Protein AF-A0ABC9TZR7-F1 (afdb_monomer)

Sequence (200 aa):
MSWDSSNITNFGSYLFLKLFDKISGNLFGILLYVVMTYLLWFMGIHGTNTLEAVSRHLFEQNVEINQSLVLAGHIPTEIFSKTFLDTFVFIGGCGTALSFVLALYIASKQSHNRKMSFVALPSALFNISEIAVFGFPIIFNLTMLIPFILTPVILTLISASAIKTGLVPAVTQSVEWTIPVLLSGYQATGSVSGSLLRWK

Radius of gyration: 17.38 Å; Cα contacts (8 Å, |Δi|>4): 303; chains: 1; bounding box: 36×47×49 Å

Solvent-accessible surface area (backbone atoms only — not comparable to full-atom values): 10444 Å² total; per-residue (Å²): 133,89,80,79,85,87,52,75,77,48,51,58,41,50,55,51,36,67,70,41,72,87,36,60,90,45,74,66,32,57,48,50,52,51,48,53,29,42,51,31,38,35,73,68,38,65,20,67,73,68,41,39,70,43,44,47,74,62,12,44,63,34,28,56,54,15,35,54,28,47,76,71,74,42,78,62,80,47,69,72,23,41,43,41,41,44,50,54,26,25,40,11,22,86,36,35,36,35,58,52,32,48,48,37,45,74,69,45,88,47,68,67,57,28,52,52,22,61,67,25,45,66,43,11,43,36,30,41,26,62,58,44,49,71,70,40,83,42,50,78,27,71,86,42,46,56,62,58,44,47,50,37,51,50,35,44,53,52,50,52,48,35,34,75,71,62,71,19,65,50,44,45,36,89,51,68,58,62,45,39,63,70,54,35,18,26,62,19,33,77,30,69,51,33,29,54,58,70,78,111

Foldseek 3Di:
DDDDDDDPLVVLVVVVCVVLVVPAQDLVSVLVLLLQCLVCLLQVHNSCVSCVSVLCVRAACLLVQQQVQVVVVHARDRQGHSLNCLQFQLQLASGCLQVVLVCQLPPPPDPLSVVLSVVSNVSSQQSRNCSSSVVDVSHNDPVNSCVSSVRSSVRSVLSSVCCVVVVAGGFNDDDDSRPGNQVSLCRRGVDNSRSVSNVD

pLDDT: mean 81.97, std 10.72, range [35.06, 92.69]

Mean predicted aligned error: 7.36 Å

Nearest PDB structures (foldseek):
  3qnq-assembly2_C  TM=8.783E-01  e=2.325E-10  Bacillus cereus ATCC 10987
  4dji-assembly3_A  TM=1.732E-01  e=1.215E+00  Escherichia coli K-12

Secondary structure (DSSP, 8-state):
----S--HHHHHHHHHHHHHTTTTTSHHHHHHHHHHHHHHHHTTS-HHHHTHHHHHHHHTHHHHHHHHHHHTTPPP-----HHHIIIIISTTTTTSHHHHHHHHHHH---HHHHHHHHHHHHHHHTT--HHHHHHTTTTT-HHHHHHHHHHHHHHHHHHHHHHHTTSSPPP-S---TTS-HHHHHHHHHSSHHHHHHTT-

InterPro domains:
  IPR003352 Phosphotransferase system, EIIC [PF02378] (10-152)
  IPR004501 Phosphotransferase system, EIIC component, type 3 [PS51105] (1-200)
  IPR051088 Bacterial PTS System Sugar-Specific EIIC/EIIB [PTHR33989] (7-197)

Structure (mmCIF, N/CA/C/O backbone):
data_AF-A0ABC9TZR7-F1
#
_entry.id   AF-A0ABC9TZR7-F1
#
loop_
_atom_site.group_PDB
_atom_site.id
_atom_site.type_symbol
_atom_site.label_atom_id
_atom_site.label_alt_id
_atom_site.label_comp_id
_atom_site.label_asym_id
_atom_site.label_entity_id
_atom_site.label_seq_id
_atom_site.pdbx_PDB_ins_code
_atom_site.Cartn_x
_atom_site.Cartn_y
_atom_site.Cartn_z
_atom_site.occupancy
_atom_site.B_iso_or_equiv
_atom_site.auth_seq_id
_atom_site.auth_comp_id
_atom_site.auth_asym_id
_atom_site.auth_atom_id
_atom_site.pdbx_PDB_model_num
ATOM 1 N N . MET A 1 1 ? 4.763 24.983 -23.694 1.00 36.22 1 MET A N 1
ATOM 2 C CA . MET A 1 1 ? 3.385 25.159 -23.193 1.00 36.22 1 MET A CA 1
ATOM 3 C C . MET A 1 1 ? 3.504 25.888 -21.866 1.00 36.22 1 MET A C 1
ATOM 5 O O . MET A 1 1 ? 4.206 25.399 -20.992 1.00 36.22 1 MET A O 1
ATOM 9 N N . SER A 1 2 ? 3.022 27.125 -21.806 1.00 35.06 2 SER A N 1
ATOM 10 C CA . SER A 1 2 ? 3.200 28.067 -20.696 1.00 35.06 2 SER A CA 1
ATOM 11 C C . SER A 1 2 ? 2.418 27.616 -19.462 1.00 35.06 2 SER A C 1
ATOM 13 O O . SER A 1 2 ? 1.194 27.527 -19.517 1.00 35.06 2 SER A O 1
ATOM 15 N N . TRP A 1 3 ? 3.121 27.329 -18.368 1.00 44.59 3 TRP A N 1
ATOM 16 C CA . TRP A 1 3 ? 2.520 26.957 -17.089 1.00 44.59 3 TRP A CA 1
ATOM 17 C C . TRP A 1 3 ? 2.347 28.218 -16.254 1.00 44.59 3 TRP A C 1
ATOM 19 O O . TRP A 1 3 ? 3.319 28.766 -15.737 1.00 44.59 3 TRP A O 1
ATOM 29 N N . ASP A 1 4 ? 1.112 28.706 -16.208 1.00 44.25 4 ASP A N 1
ATOM 30 C CA . ASP A 1 4 ? 0.768 29.931 -15.509 1.00 44.25 4 ASP A CA 1
ATOM 31 C C . ASP A 1 4 ? 0.811 29.736 -13.985 1.00 44.25 4 ASP A C 1
ATOM 33 O O . ASP A 1 4 ? 0.457 28.692 -13.426 1.00 44.25 4 ASP A O 1
ATOM 37 N N . SER A 1 5 ? 1.323 30.769 -13.334 1.00 61.97 5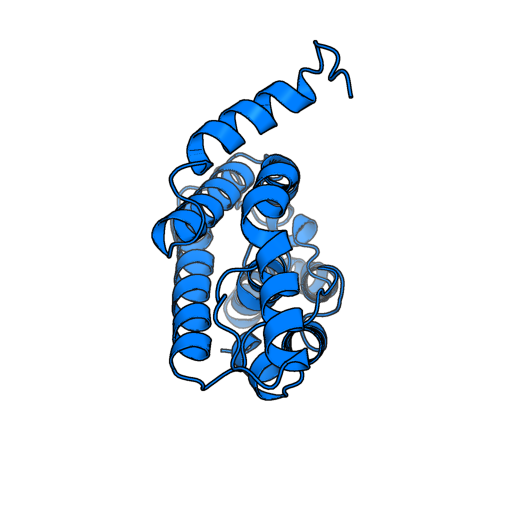 SER A N 1
ATOM 38 C CA . SER A 1 5 ? 1.571 30.884 -11.903 1.00 61.97 5 SER A CA 1
ATOM 39 C C . SER A 1 5 ? 0.279 30.965 -11.074 1.00 61.97 5 SER A C 1
ATOM 41 O O . SER A 1 5 ? -0.733 31.461 -11.550 1.00 61.97 5 SER A O 1
ATOM 43 N N . SER A 1 6 ? 0.358 30.563 -9.794 1.00 51.62 6 SER A N 1
ATOM 44 C CA . SER A 1 6 ? -0.612 30.829 -8.701 1.00 51.62 6 SER A CA 1
ATOM 45 C C . SER A 1 6 ? -1.799 29.871 -8.477 1.00 51.62 6 SER A C 1
ATOM 47 O O . SER A 1 6 ? -2.932 30.289 -8.276 1.00 51.62 6 SER A O 1
ATOM 49 N N . ASN A 1 7 ? -1.535 28.566 -8.349 1.00 52.78 7 ASN A N 1
ATOM 50 C CA . ASN A 1 7 ? -2.477 27.658 -7.679 1.00 52.78 7 ASN A CA 1
ATOM 51 C C . ASN A 1 7 ? -1.885 27.208 -6.338 1.00 52.78 7 ASN A C 1
ATOM 53 O O . ASN A 1 7 ? -0.894 26.479 -6.313 1.00 52.78 7 ASN A O 1
ATOM 57 N N . ILE A 1 8 ? -2.477 27.629 -5.217 1.00 56.56 8 ILE A N 1
ATOM 58 C CA . ILE A 1 8 ? -2.044 27.211 -3.868 1.00 56.56 8 ILE A CA 1
ATOM 59 C C . ILE A 1 8 ? -2.117 25.678 -3.718 1.00 56.56 8 ILE A C 1
ATOM 61 O O . ILE A 1 8 ? -1.310 25.066 -3.026 1.00 56.56 8 ILE A O 1
ATOM 65 N N . THR A 1 9 ? -3.018 25.050 -4.475 1.00 51.25 9 THR A N 1
ATOM 66 C CA . THR A 1 9 ? -3.174 23.600 -4.630 1.00 51.25 9 THR A CA 1
ATOM 67 C C . THR A 1 9 ? -1.942 22.940 -5.258 1.00 51.25 9 THR A C 1
ATOM 69 O O . THR A 1 9 ? -1.591 21.814 -4.914 1.00 51.25 9 THR A O 1
ATOM 72 N N . ASN A 1 10 ? -1.231 23.656 -6.135 1.00 58.38 10 ASN A N 1
ATOM 73 C CA . ASN A 1 10 ? 0.008 23.169 -6.731 1.00 58.38 10 ASN A CA 1
ATOM 74 C C . ASN A 1 10 ? 1.208 23.370 -5.799 1.00 58.38 10 ASN A C 1
ATOM 76 O O . ASN A 1 10 ? 2.158 22.607 -5.893 1.00 58.38 10 ASN A O 1
ATOM 80 N N . PHE A 1 11 ? 1.177 24.342 -4.878 1.00 62.31 11 PHE A N 1
ATOM 81 C CA . PHE A 1 11 ? 2.287 24.588 -3.946 1.00 62.31 11 PHE A CA 1
ATOM 82 C C . PHE A 1 11 ? 2.616 23.358 -3.088 1.00 62.31 11 PHE A C 1
ATOM 84 O O . PHE A 1 11 ? 3.782 22.979 -2.990 1.00 62.31 11 PHE A O 1
ATOM 91 N N . GLY A 1 12 ? 1.596 22.697 -2.525 1.00 65.06 12 GLY A N 1
ATOM 92 C CA . GLY A 1 12 ? 1.783 21.451 -1.774 1.00 65.06 12 GLY A CA 1
ATOM 93 C C . GLY A 1 12 ? 2.394 20.353 -2.645 1.00 65.06 12 GLY A C 1
ATOM 94 O O . GLY A 1 12 ? 3.412 19.768 -2.283 1.00 65.06 12 GLY A O 1
ATOM 95 N N . SER A 1 13 ? 1.839 20.150 -3.841 1.00 66.25 13 SER A N 1
ATOM 96 C CA . SER A 1 13 ? 2.354 19.184 -4.815 1.00 66.25 13 SER A CA 1
ATOM 97 C C . SER A 1 13 ? 3.804 19.478 -5.215 1.00 66.25 13 SER A C 1
ATOM 99 O O . SER A 1 13 ? 4.612 18.562 -5.232 1.00 66.25 13 SER A O 1
ATOM 101 N N . TYR A 1 14 ? 4.185 20.739 -5.448 1.00 71.38 14 TYR A N 1
ATOM 102 C CA . TYR A 1 14 ? 5.564 21.130 -5.768 1.00 71.38 14 TYR A CA 1
ATOM 103 C C . TYR A 1 14 ? 6.536 20.890 -4.611 1.00 71.38 14 TYR A C 1
ATOM 105 O O . TYR A 1 14 ? 7.662 20.447 -4.843 1.00 71.38 14 TYR A O 1
ATOM 113 N N . LEU A 1 15 ? 6.116 21.167 -3.371 1.00 75.06 15 LEU A N 1
ATOM 114 C CA . LEU A 1 15 ? 6.924 20.891 -2.185 1.00 75.06 15 LEU A CA 1
ATOM 115 C C . LEU A 1 15 ? 7.213 19.393 -2.066 1.00 75.06 15 LEU A C 1
ATOM 117 O O . LEU A 1 15 ? 8.370 19.005 -1.899 1.00 75.06 15 LEU A O 1
ATOM 121 N N . PHE A 1 16 ? 6.177 18.559 -2.187 1.00 76.50 16 PHE A N 1
ATOM 122 C CA . PHE A 1 16 ? 6.347 17.115 -2.114 1.00 76.50 16 PHE A CA 1
ATOM 123 C C . PHE A 1 16 ? 7.132 16.582 -3.313 1.00 76.50 16 PHE A C 1
ATOM 125 O O . PHE A 1 16 ? 8.090 15.848 -3.114 1.00 76.50 16 PHE A O 1
ATOM 132 N N . LEU A 1 17 ? 6.828 17.004 -4.542 1.00 75.44 17 LEU A N 1
ATOM 133 C CA . LEU A 1 17 ? 7.580 16.593 -5.731 1.00 75.44 17 LEU A CA 1
ATOM 134 C C . LEU A 1 17 ? 9.074 16.871 -5.562 1.00 75.44 17 LEU A C 1
ATOM 136 O O . LEU A 1 17 ? 9.876 15.964 -5.737 1.00 75.44 17 LEU A O 1
ATOM 140 N N . LYS A 1 18 ? 9.453 18.065 -5.093 1.00 76.94 18 LYS A N 1
ATOM 141 C CA . LYS A 1 18 ? 10.858 18.412 -4.833 1.00 76.94 18 LYS A CA 1
ATOM 142 C C . LYS A 1 18 ? 11.510 17.544 -3.747 1.00 76.94 18 LYS A C 1
ATOM 144 O O . LYS A 1 18 ? 12.712 17.295 -3.815 1.00 76.94 18 LYS A O 1
ATOM 149 N N . LEU A 1 19 ? 10.742 17.094 -2.752 1.00 78.00 19 LEU A N 1
ATOM 150 C CA . LEU A 1 19 ? 11.219 16.170 -1.719 1.00 78.00 19 LEU A CA 1
ATOM 151 C C . LEU A 1 19 ? 11.525 14.780 -2.302 1.00 78.00 19 LEU A C 1
ATOM 153 O O . LEU A 1 19 ? 12.479 14.134 -1.869 1.00 78.00 19 LEU A O 1
ATOM 157 N N . PHE A 1 20 ? 10.740 14.335 -3.285 1.00 77.00 20 PHE A N 1
ATOM 158 C CA . PHE A 1 20 ? 10.838 12.995 -3.863 1.00 77.00 20 PHE A CA 1
ATOM 159 C C . PHE A 1 20 ? 11.644 12.903 -5.170 1.00 77.00 20 PHE A C 1
ATOM 161 O O . PHE A 1 20 ? 12.067 11.806 -5.528 1.00 77.00 20 PHE A O 1
ATOM 168 N N . ASP A 1 21 ? 11.915 14.025 -5.840 1.00 69.88 21 ASP A N 1
ATOM 169 C CA . ASP A 1 21 ? 12.555 14.120 -7.167 1.00 69.88 21 ASP A CA 1
ATOM 170 C C . ASP A 1 21 ? 13.911 13.389 -7.260 1.00 69.88 21 ASP A C 1
ATOM 172 O O . ASP A 1 21 ? 14.288 12.864 -8.301 1.00 69.88 21 ASP A O 1
ATOM 176 N N . LYS A 1 22 ? 14.648 13.297 -6.142 1.00 65.12 22 LYS A N 1
ATOM 177 C CA . LYS A 1 22 ? 15.958 12.615 -6.073 1.00 65.12 22 LYS A CA 1
ATOM 178 C C . LYS A 1 22 ? 15.920 11.206 -5.481 1.00 65.12 22 LYS A C 1
ATOM 180 O O . LYS A 1 22 ? 16.972 10.595 -5.296 1.00 65.12 22 LYS A O 1
ATOM 185 N N . ILE A 1 23 ? 14.741 10.719 -5.109 1.00 65.12 23 ILE A N 1
ATOM 186 C CA . ILE A 1 23 ? 14.566 9.490 -4.319 1.00 65.12 23 ILE A CA 1
ATOM 187 C C . ILE A 1 23 ? 13.681 8.472 -5.068 1.00 65.12 23 ILE A C 1
ATOM 189 O O . ILE A 1 23 ? 13.480 7.345 -4.619 1.00 65.12 23 ILE A O 1
ATOM 193 N N . SER A 1 24 ? 13.171 8.840 -6.239 1.00 60.03 24 SER A N 1
ATOM 194 C CA . SER A 1 24 ? 12.286 8.021 -7.055 1.00 60.03 24 SER A CA 1
ATOM 195 C C . SER A 1 24 ? 13.019 6.850 -7.716 1.00 60.03 24 SER A C 1
ATOM 197 O O . SER A 1 24 ? 14.124 6.983 -8.231 1.00 60.03 24 SER A O 1
ATOM 199 N N . GLY A 1 25 ? 12.415 5.661 -7.649 1.00 64.94 25 GLY A N 1
ATOM 200 C CA . GLY A 1 25 ? 12.930 4.438 -8.283 1.00 64.94 25 GLY A CA 1
ATOM 201 C C . GLY A 1 25 ? 13.655 3.452 -7.361 1.00 64.94 25 GLY A C 1
ATOM 202 O O . GLY A 1 25 ? 14.055 2.383 -7.812 1.00 64.94 25 GLY A O 1
ATOM 203 N N . ASN A 1 26 ? 13.809 3.741 -6.064 1.00 76.50 26 ASN A N 1
ATOM 204 C CA . ASN A 1 26 ? 14.400 2.793 -5.114 1.00 76.50 26 ASN A CA 1
ATOM 205 C C . ASN A 1 26 ? 13.462 2.469 -3.940 1.00 76.50 26 ASN A C 1
ATOM 207 O O . ASN A 1 26 ? 12.459 3.142 -3.698 1.00 76.50 26 ASN A O 1
ATOM 211 N N . LEU A 1 27 ? 13.806 1.415 -3.191 1.00 84.94 27 LEU A N 1
ATOM 212 C CA . LEU A 1 27 ? 13.017 0.956 -2.045 1.00 84.94 27 LEU A CA 1
ATOM 213 C C . LEU A 1 27 ? 12.821 2.062 -0.994 1.00 84.94 27 LEU A C 1
ATOM 215 O O . LEU A 1 27 ? 11.773 2.140 -0.361 1.00 84.94 27 LEU A O 1
ATOM 219 N N . PHE A 1 28 ? 13.809 2.935 -0.809 1.00 86.50 28 PHE A N 1
ATOM 220 C CA . PHE A 1 28 ? 13.709 4.020 0.159 1.00 86.50 28 PHE A CA 1
ATOM 221 C C . PHE A 1 28 ? 12.673 5.073 -0.266 1.00 86.50 28 PHE A C 1
ATOM 223 O O . PHE A 1 28 ? 11.884 5.511 0.568 1.00 86.50 28 PHE A O 1
ATOM 230 N N . GLY A 1 29 ? 12.602 5.419 -1.554 1.00 87.44 29 GLY A N 1
ATOM 231 C CA . GLY A 1 29 ? 11.623 6.371 -2.084 1.00 87.44 29 GLY A CA 1
ATOM 232 C C . GLY A 1 29 ? 10.182 5.913 -1.909 1.00 87.44 29 GLY A C 1
ATOM 233 O O . GLY A 1 29 ? 9.351 6.677 -1.417 1.00 87.44 29 GLY A O 1
ATOM 234 N N . ILE A 1 30 ? 9.888 4.651 -2.240 1.00 89.31 30 ILE A N 1
ATOM 235 C CA . ILE A 1 30 ? 8.536 4.107 -2.056 1.00 89.31 30 ILE A CA 1
ATOM 236 C C . ILE A 1 30 ? 8.168 3.991 -0.571 1.00 89.31 30 ILE A C 1
ATOM 238 O O . ILE A 1 30 ? 7.049 4.327 -0.194 1.00 89.31 30 ILE A O 1
ATOM 242 N N . LEU A 1 31 ? 9.107 3.596 0.295 1.00 91.56 31 LEU A N 1
ATOM 243 C CA . LEU A 1 31 ? 8.869 3.535 1.739 1.00 91.56 31 LEU A CA 1
ATOM 244 C C . LEU A 1 31 ? 8.623 4.921 2.340 1.00 91.56 31 LEU A C 1
ATOM 246 O O . LEU A 1 31 ? 7.717 5.076 3.157 1.00 91.56 31 LEU A O 1
ATOM 250 N N . LEU A 1 32 ? 9.385 5.932 1.918 1.00 90.56 32 LEU A N 1
ATOM 251 C CA . LEU A 1 32 ? 9.174 7.312 2.343 1.00 90.56 32 LEU A CA 1
ATOM 252 C C . LEU A 1 32 ? 7.800 7.823 1.891 1.00 90.56 32 LEU A C 1
ATOM 254 O O . LEU A 1 32 ? 7.088 8.432 2.689 1.00 90.56 32 LEU A O 1
ATOM 258 N N . TYR A 1 33 ? 7.409 7.538 0.644 1.00 91.25 33 TYR A N 1
ATOM 259 C CA . TYR A 1 33 ? 6.092 7.893 0.113 1.00 91.25 33 TYR A CA 1
ATOM 260 C C . TYR A 1 33 ? 4.969 7.250 0.934 1.00 91.25 33 TYR A C 1
ATOM 262 O O . TYR A 1 33 ? 4.027 7.935 1.343 1.00 91.25 33 TYR A O 1
ATOM 270 N N . VAL A 1 34 ? 5.101 5.951 1.228 1.00 91.81 34 VAL A N 1
ATOM 271 C CA . VAL A 1 34 ? 4.178 5.216 2.095 1.00 91.81 34 VAL A CA 1
ATOM 272 C C . VAL A 1 34 ? 4.116 5.913 3.451 1.00 91.81 34 VAL A C 1
ATOM 274 O O . VAL A 1 34 ? 3.071 6.454 3.782 1.00 91.81 34 VAL A O 1
ATOM 277 N N . VAL A 1 35 ? 5.215 6.033 4.198 1.00 91.94 35 VAL A N 1
ATOM 278 C CA . VAL A 1 35 ? 5.213 6.640 5.544 1.00 91.94 35 VAL A CA 1
ATOM 279 C C . VAL A 1 35 ? 4.5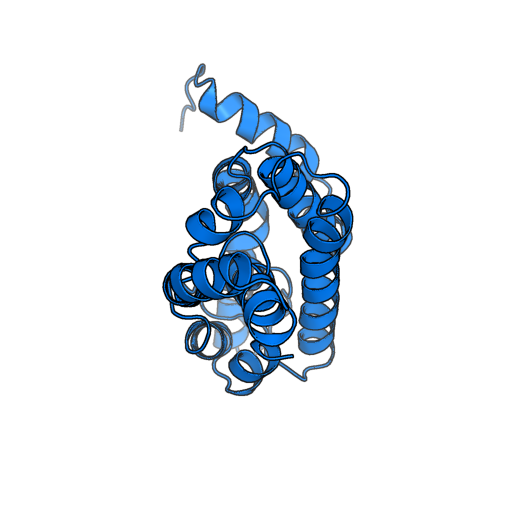86 8.040 5.565 1.00 91.94 35 VAL A C 1
ATOM 281 O O . VAL A 1 35 ? 3.757 8.316 6.432 1.00 91.94 35 VAL A O 1
ATOM 284 N N . MET A 1 36 ? 4.909 8.90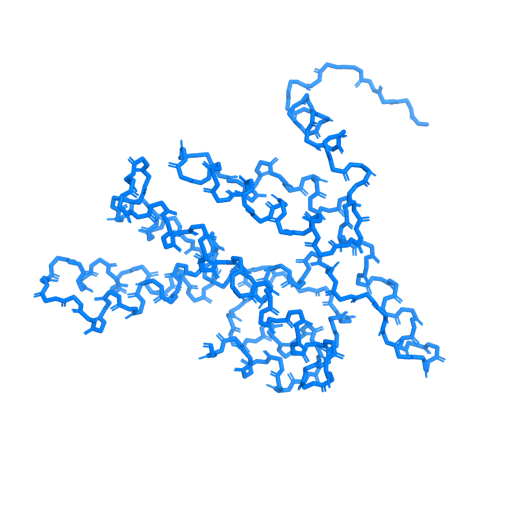3 4.597 1.00 91.25 36 MET A N 1
ATOM 285 C CA . MET A 1 36 ? 4.307 10.240 4.491 1.00 91.25 36 MET A CA 1
ATOM 286 C C . MET A 1 36 ? 2.792 10.181 4.268 1.00 91.25 36 MET A C 1
ATOM 288 O O . MET A 1 36 ? 2.049 10.918 4.915 1.00 91.25 36 MET A O 1
ATOM 292 N N . THR A 1 37 ? 2.321 9.267 3.417 1.00 91.00 37 THR A N 1
ATOM 293 C CA . THR A 1 37 ? 0.887 9.041 3.180 1.00 91.00 37 THR A CA 1
ATOM 294 C C . THR A 1 37 ? 0.151 8.714 4.483 1.00 91.00 37 THR A C 1
ATOM 296 O O . THR A 1 37 ? -0.901 9.294 4.755 1.00 91.00 37 THR A O 1
ATOM 299 N N . TYR A 1 38 ? 0.704 7.831 5.323 1.00 89.31 38 TYR A N 1
ATOM 300 C CA . TYR A 1 38 ? 0.064 7.431 6.587 1.00 89.31 38 TYR A CA 1
ATOM 301 C C . TYR A 1 38 ? 0.191 8.476 7.683 1.00 89.31 38 TYR A C 1
ATOM 303 O O . TYR A 1 38 ? -0.716 8.596 8.500 1.00 89.31 38 TYR A O 1
ATOM 311 N N . LEU A 1 39 ? 1.271 9.257 7.702 1.00 91.19 39 LEU A N 1
ATOM 312 C CA . LEU A 1 39 ? 1.381 10.390 8.618 1.00 91.19 39 LEU A CA 1
ATOM 313 C C . LEU A 1 39 ? 0.310 11.444 8.324 1.00 91.19 39 LEU A C 1
ATOM 315 O O . LEU A 1 39 ? -0.323 11.937 9.254 1.00 91.19 39 LEU A O 1
ATOM 319 N N . LEU A 1 40 ? 0.047 11.735 7.046 1.00 90.88 40 LEU A N 1
ATOM 320 C CA . LEU A 1 40 ? -1.044 12.630 6.657 1.00 90.88 40 LEU A CA 1
ATOM 321 C C . LEU A 1 40 ? -2.399 12.078 7.114 1.00 90.88 40 LEU A C 1
ATOM 323 O O . LEU A 1 40 ? -3.144 12.792 7.785 1.00 90.88 40 LEU A O 1
ATOM 327 N N . TRP A 1 41 ? -2.677 10.796 6.851 1.00 89.06 41 TRP A N 1
ATOM 328 C CA . TRP A 1 41 ? -3.907 10.140 7.312 1.00 89.06 41 TRP A CA 1
ATOM 329 C C . TRP A 1 41 ? -4.051 10.140 8.836 1.00 89.06 41 TRP A C 1
ATOM 331 O O . TRP A 1 41 ? -5.137 10.401 9.352 1.00 89.06 41 TRP A O 1
ATOM 341 N N . PHE A 1 42 ? -2.958 9.919 9.565 1.00 88.50 42 PHE A N 1
ATOM 342 C CA . PHE A 1 42 ? -2.930 9.998 11.023 1.00 88.50 42 PHE A CA 1
ATOM 343 C C . PHE A 1 42 ? -3.274 11.401 11.543 1.00 88.50 42 PHE A C 1
ATOM 345 O O . PHE A 1 42 ? -3.919 11.528 12.584 1.00 88.50 42 PHE A O 1
ATOM 352 N N . MET A 1 43 ? -2.884 12.445 10.805 1.00 89.81 43 MET A N 1
ATOM 353 C CA . MET A 1 43 ? -3.247 13.841 11.073 1.00 89.81 43 MET A CA 1
ATOM 354 C C . MET A 1 43 ? -4.648 14.220 10.557 1.00 89.81 43 MET A C 1
ATOM 356 O O . MET A 1 43 ? -5.036 15.384 10.643 1.00 89.81 43 MET A O 1
ATOM 360 N N . GLY A 1 44 ? -5.409 13.268 10.008 1.00 85.94 44 GLY A N 1
ATOM 361 C CA . GLY A 1 44 ? -6.749 13.491 9.460 1.00 85.94 44 GLY A CA 1
ATOM 362 C C . GLY A 1 44 ? -6.766 14.118 8.063 1.00 85.94 44 GLY A C 1
ATOM 363 O O . GLY A 1 44 ? -7.827 14.507 7.580 1.00 85.94 44 GLY A O 1
ATOM 364 N N . ILE A 1 45 ? -5.610 14.211 7.403 1.00 89.06 45 ILE A N 1
ATOM 365 C CA . ILE A 1 45 ? -5.472 14.673 6.021 1.00 89.06 45 ILE A CA 1
ATOM 366 C C . ILE A 1 45 ? -5.497 13.451 5.104 1.00 89.06 45 ILE A C 1
ATOM 368 O O . ILE A 1 45 ? -4.810 12.465 5.347 1.00 89.06 45 ILE A O 1
ATOM 372 N N . HIS A 1 46 ? -6.259 13.507 4.015 1.00 86.75 46 HIS A N 1
ATOM 373 C CA . HIS A 1 46 ? -6.394 12.380 3.094 1.00 86.75 46 HIS A CA 1
ATOM 374 C C . HIS A 1 46 ? -5.110 12.154 2.267 1.00 86.75 46 HIS A C 1
ATOM 376 O O . HIS A 1 46 ? -5.010 12.577 1.114 1.00 86.75 46 HIS A O 1
ATOM 382 N N . GLY A 1 47 ? -4.123 11.467 2.847 1.00 87.94 47 GLY A N 1
ATOM 383 C CA . GLY A 1 47 ? -2.747 11.410 2.346 1.00 87.94 47 GLY A CA 1
ATOM 384 C C . GLY A 1 47 ? -2.597 10.920 0.907 1.00 87.94 47 GLY A C 1
ATOM 385 O O . GLY A 1 47 ? -1.806 11.485 0.160 1.00 87.94 47 GLY A O 1
ATOM 386 N N . THR A 1 48 ? -3.391 9.931 0.490 1.00 86.12 48 THR A N 1
ATOM 387 C CA . THR A 1 48 ? -3.367 9.406 -0.889 1.00 86.12 48 THR A CA 1
ATOM 388 C C . THR A 1 48 ? -3.825 10.446 -1.909 1.00 86.12 48 THR A C 1
ATOM 390 O O . THR A 1 48 ? -3.218 10.564 -2.963 1.00 86.12 48 THR A O 1
ATOM 393 N N . ASN A 1 49 ? -4.822 11.268 -1.568 1.00 87.69 49 ASN A N 1
ATOM 394 C CA . ASN A 1 49 ? -5.295 12.352 -2.431 1.00 87.69 49 ASN A CA 1
ATOM 395 C C . ASN A 1 49 ? -4.303 13.519 -2.416 1.00 87.69 49 ASN A C 1
ATOM 397 O O . ASN A 1 49 ? -4.026 14.114 -3.453 1.00 87.69 49 ASN A O 1
ATOM 401 N N . THR A 1 50 ? -3.737 13.837 -1.248 1.00 88.88 50 THR A N 1
ATOM 402 C CA . THR A 1 50 ? -2.734 14.900 -1.102 1.00 88.88 50 THR A CA 1
ATOM 403 C C . THR A 1 50 ? -1.447 14.596 -1.870 1.00 88.88 50 THR A C 1
ATOM 405 O O . THR A 1 50 ? -0.846 15.510 -2.429 1.00 88.88 50 THR A O 1
ATOM 408 N N . LEU A 1 51 ? -1.025 13.330 -1.911 1.00 88.50 51 LEU A N 1
ATOM 409 C CA . LEU A 1 51 ? 0.201 12.893 -2.580 1.00 88.50 51 LEU A CA 1
ATOM 410 C C . LEU A 1 51 ? -0.048 12.262 -3.960 1.00 88.50 51 LEU A C 1
ATOM 412 O O . LEU A 1 51 ? 0.878 11.709 -4.546 1.00 88.50 51 LEU A O 1
ATOM 416 N N . GLU A 1 52 ? -1.251 12.384 -4.524 1.00 87.00 52 GLU A N 1
ATOM 417 C CA . GLU A 1 52 ? -1.595 11.761 -5.811 1.00 87.00 52 GLU A CA 1
ATOM 418 C C . GLU A 1 52 ? -0.715 12.273 -6.962 1.00 87.00 52 GLU A C 1
ATOM 420 O O . GLU A 1 52 ? -0.217 11.491 -7.766 1.00 87.00 52 GLU A O 1
ATOM 425 N N . ALA A 1 53 ? -0.448 13.582 -7.022 1.00 85.19 53 ALA A N 1
ATOM 426 C CA . ALA A 1 53 ? 0.435 14.148 -8.047 1.00 85.19 53 ALA A CA 1
ATOM 427 C C . ALA A 1 53 ? 1.863 13.577 -7.965 1.00 85.19 53 ALA A C 1
ATOM 429 O O . ALA A 1 53 ? 2.518 13.372 -8.985 1.00 85.19 53 ALA A O 1
ATOM 430 N N . VAL A 1 54 ? 2.328 13.287 -6.747 1.00 85.88 54 VAL A N 1
ATOM 431 C CA . VAL A 1 54 ? 3.626 12.655 -6.498 1.00 85.88 54 VAL A CA 1
ATOM 432 C C . VAL A 1 54 ? 3.585 11.195 -6.938 1.00 85.88 54 VAL A C 1
ATOM 434 O O . VAL A 1 54 ? 4.469 10.756 -7.664 1.00 85.88 54 VAL A O 1
ATOM 437 N N . SER A 1 55 ? 2.549 10.450 -6.548 1.00 88.00 55 SER A N 1
ATOM 438 C CA . SER A 1 55 ? 2.403 9.030 -6.883 1.00 88.00 55 SER A CA 1
ATOM 439 C C . SER A 1 55 ? 2.433 8.800 -8.398 1.00 88.00 55 SER A C 1
ATOM 441 O O . SER A 1 55 ? 3.157 7.930 -8.885 1.00 88.00 55 SER A O 1
ATOM 443 N N . ARG A 1 56 ? 1.716 9.650 -9.142 1.00 87.12 56 ARG A N 1
ATOM 444 C CA . ARG A 1 56 ? 1.662 9.627 -10.603 1.00 87.12 56 ARG A CA 1
ATOM 445 C C . ARG A 1 56 ? 3.014 9.922 -11.223 1.00 87.12 56 ARG A C 1
ATOM 447 O O . ARG A 1 56 ? 3.525 9.127 -12.003 1.00 87.12 56 ARG A O 1
ATOM 454 N N . HIS A 1 57 ? 3.624 11.029 -10.808 1.00 84.75 57 HIS A N 1
ATOM 455 C CA . HIS A 1 57 ? 4.907 11.454 -11.351 1.00 84.75 57 HIS A CA 1
ATOM 456 C C . HIS A 1 57 ? 6.017 10.418 -11.130 1.00 84.75 57 HIS A C 1
ATOM 458 O O . HIS A 1 57 ? 6.838 10.209 -12.016 1.00 84.75 57 HIS A O 1
ATOM 464 N N . LEU A 1 58 ? 6.041 9.764 -9.965 1.00 84.25 58 LEU A N 1
ATOM 465 C CA . LEU A 1 58 ? 7.121 8.845 -9.612 1.00 84.25 58 LEU A CA 1
ATOM 466 C C . LEU A 1 58 ? 6.910 7.408 -10.091 1.00 84.25 58 LEU A C 1
ATOM 468 O O . LEU A 1 58 ? 7.897 6.708 -10.310 1.00 84.25 58 LEU A O 1
ATOM 472 N N . PHE A 1 59 ? 5.662 6.935 -10.158 1.00 87.31 59 PHE A N 1
ATOM 473 C CA . PHE A 1 59 ? 5.386 5.497 -10.240 1.00 87.31 59 PHE A CA 1
ATOM 474 C C . PHE A 1 59 ? 4.425 5.086 -11.365 1.00 87.31 59 PHE A C 1
ATOM 476 O O . PHE A 1 59 ? 4.260 3.885 -11.589 1.00 87.31 59 PHE A O 1
ATOM 483 N N . GLU A 1 60 ? 3.759 6.013 -12.058 1.00 88.25 60 GLU A N 1
ATOM 484 C CA . GLU A 1 60 ? 2.783 5.662 -13.108 1.00 88.25 60 GLU A CA 1
ATOM 485 C C . GLU A 1 60 ? 3.482 5.125 -14.366 1.00 88.25 60 GLU A C 1
ATOM 487 O O . GLU A 1 60 ? 3.126 4.053 -14.856 1.00 88.25 60 GLU A O 1
ATOM 492 N N . GLN A 1 61 ? 4.571 5.775 -14.794 1.00 88.56 61 GLN A N 1
ATOM 493 C CA . GLN A 1 61 ? 5.357 5.376 -15.971 1.00 88.56 61 GLN A CA 1
ATOM 494 C C . GLN A 1 61 ? 5.942 3.953 -15.862 1.00 88.56 61 GLN A C 1
ATOM 496 O O . GLN A 1 61 ? 6.163 3.279 -16.867 1.00 88.56 61 GLN A O 1
ATOM 501 N N . ASN A 1 62 ? 6.155 3.452 -14.644 1.00 90.31 62 ASN A N 1
ATOM 502 C CA . ASN A 1 62 ? 6.760 2.140 -14.412 1.00 90.31 62 ASN A CA 1
ATOM 503 C C . ASN A 1 62 ? 5.895 0.979 -14.928 1.00 90.31 62 ASN A C 1
ATOM 505 O O . ASN A 1 62 ? 6.432 -0.057 -15.325 1.00 90.31 62 ASN A O 1
ATOM 509 N N . VAL A 1 63 ? 4.566 1.145 -14.977 1.00 90.81 63 VAL A N 1
ATOM 510 C CA . VAL A 1 63 ? 3.686 0.143 -15.602 1.00 90.81 63 VAL A CA 1
ATOM 511 C C . VAL A 1 63 ? 3.897 0.113 -17.115 1.00 90.81 63 VAL A C 1
ATOM 513 O O . VAL A 1 63 ? 4.023 -0.968 -17.685 1.00 90.81 63 VAL A O 1
ATOM 516 N N . GLU A 1 64 ? 3.996 1.277 -17.759 1.00 90.62 64 GLU A N 1
ATOM 517 C CA . GLU A 1 64 ? 4.202 1.387 -19.210 1.00 90.62 64 GLU A CA 1
ATOM 518 C C . GLU A 1 64 ? 5.551 0.789 -19.638 1.00 90.62 64 GLU A C 1
ATOM 520 O O . GLU A 1 64 ? 5.631 0.071 -20.638 1.00 90.62 64 GLU A O 1
ATOM 525 N N . ILE A 1 65 ? 6.606 1.004 -18.841 1.00 91.19 65 ILE A N 1
ATOM 526 C CA . ILE A 1 65 ? 7.918 0.376 -19.055 1.00 91.19 65 ILE A CA 1
ATOM 527 C C . ILE A 1 65 ? 7.776 -1.150 -19.041 1.00 91.19 65 ILE A C 1
ATOM 529 O O . ILE A 1 65 ? 8.176 -1.817 -19.997 1.00 91.19 65 ILE A O 1
ATOM 533 N N . ASN A 1 66 ? 7.136 -1.713 -18.014 1.00 92.62 66 ASN A N 1
ATOM 534 C CA . ASN A 1 66 ? 6.912 -3.156 -17.930 1.00 92.62 66 ASN A CA 1
ATOM 535 C C . ASN A 1 66 ? 6.052 -3.698 -19.078 1.00 92.62 66 ASN A C 1
ATOM 537 O O . ASN A 1 66 ? 6.349 -4.772 -19.598 1.00 92.62 66 ASN A O 1
ATOM 541 N N . GLN A 1 67 ? 5.017 -2.969 -19.500 1.00 91.12 67 GLN A N 1
ATOM 542 C CA . GLN A 1 67 ? 4.198 -3.338 -20.658 1.00 91.12 67 GLN A CA 1
ATOM 543 C C . GLN A 1 67 ? 5.038 -3.442 -21.925 1.00 91.12 67 GLN A C 1
ATOM 545 O O . GLN A 1 67 ? 4.956 -4.442 -22.639 1.00 91.12 67 GLN A O 1
ATOM 550 N N . SER A 1 68 ? 5.877 -2.438 -22.181 1.00 92.44 68 SER A N 1
ATOM 551 C CA . SER A 1 68 ? 6.749 -2.416 -23.356 1.00 92.44 68 SER A CA 1
ATOM 552 C C . SER A 1 68 ? 7.746 -3.581 -23.358 1.00 92.44 68 SER A C 1
ATOM 554 O O . SER A 1 68 ? 7.935 -4.222 -24.392 1.00 92.44 68 SER A O 1
ATOM 556 N N . LEU A 1 69 ? 8.309 -3.922 -22.192 1.00 92.19 69 LEU A N 1
ATOM 557 C CA . LEU A 1 69 ? 9.213 -5.060 -22.030 1.00 92.19 69 LEU A CA 1
ATOM 558 C C . LEU A 1 69 ? 8.505 -6.381 -22.334 1.00 92.19 69 LEU A C 1
ATOM 560 O O . LEU A 1 69 ? 9.023 -7.176 -23.114 1.00 92.19 69 LEU A O 1
ATOM 564 N N . VAL A 1 70 ? 7.304 -6.591 -21.791 1.00 90.88 70 VAL A N 1
ATOM 565 C CA . VAL A 1 70 ? 6.524 -7.815 -22.035 1.00 90.88 70 VAL A CA 1
ATOM 566 C C . VAL A 1 70 ? 6.142 -7.951 -23.506 1.00 90.88 70 VAL A C 1
ATOM 568 O O . VAL A 1 70 ? 6.277 -9.038 -24.067 1.00 90.88 70 VAL A O 1
ATOM 571 N N . LEU A 1 71 ? 5.717 -6.862 -24.156 1.00 91.00 71 LEU A N 1
ATOM 572 C CA . LEU A 1 71 ? 5.397 -6.854 -25.589 1.00 91.00 71 LEU A CA 1
ATOM 573 C C . LEU A 1 71 ? 6.617 -7.182 -26.462 1.00 91.00 71 LEU A C 1
ATOM 575 O O . LEU A 1 71 ? 6.470 -7.813 -27.507 1.00 91.00 71 LEU A O 1
ATOM 579 N N . ALA A 1 72 ? 7.816 -6.801 -26.020 1.00 91.75 72 ALA A N 1
ATOM 580 C CA . ALA A 1 72 ? 9.082 -7.147 -26.660 1.00 91.75 72 ALA A CA 1
ATOM 581 C C . ALA A 1 72 ? 9.611 -8.551 -26.285 1.00 91.75 72 ALA A C 1
ATOM 583 O O . ALA A 1 72 ? 10.675 -8.950 -26.756 1.00 91.75 72 ALA A O 1
ATOM 584 N N . GLY A 1 73 ? 8.897 -9.315 -25.448 1.00 90.06 73 GLY A N 1
ATOM 585 C CA . GLY A 1 73 ? 9.319 -10.641 -24.981 1.00 90.06 73 GLY A CA 1
ATOM 586 C C . GLY A 1 73 ? 10.392 -10.619 -23.884 1.00 90.06 73 GLY A C 1
ATOM 587 O O . GLY A 1 73 ? 11.016 -11.646 -23.613 1.00 90.06 73 GLY A O 1
ATOM 588 N N . HIS A 1 74 ? 10.619 -9.467 -23.251 1.00 91.31 74 HIS A N 1
ATOM 589 C CA . HIS A 1 74 ? 11.541 -9.286 -22.133 1.00 91.31 74 HIS A CA 1
ATOM 590 C C . HIS A 1 74 ? 10.836 -9.394 -20.773 1.00 91.31 74 HIS A C 1
ATOM 592 O O . HIS A 1 74 ? 9.617 -9.282 -20.650 1.00 91.31 74 HIS A O 1
ATOM 598 N N . ILE A 1 75 ? 11.633 -9.615 -19.725 1.00 88.12 75 ILE A N 1
ATOM 599 C CA . ILE A 1 75 ? 11.147 -9.720 -18.346 1.00 88.12 75 ILE A CA 1
ATOM 600 C C . ILE A 1 75 ? 10.939 -8.301 -17.785 1.00 88.12 75 ILE A C 1
ATOM 602 O O . ILE A 1 75 ? 11.847 -7.478 -17.922 1.00 88.12 75 ILE A O 1
ATOM 606 N N . PRO A 1 76 ? 9.795 -8.009 -17.135 1.00 89.06 76 PRO A N 1
ATOM 607 C CA . PRO A 1 76 ? 9.572 -6.749 -16.426 1.00 89.06 76 PRO A CA 1
ATOM 608 C C . PRO A 1 76 ? 10.679 -6.432 -15.412 1.00 89.06 76 PRO A C 1
ATOM 610 O O . PRO A 1 76 ? 11.081 -7.308 -14.642 1.00 89.06 76 PRO A O 1
ATOM 613 N N . THR A 1 77 ? 11.130 -5.179 -15.366 1.00 89.06 77 THR A N 1
ATOM 614 C CA . THR A 1 77 ? 12.187 -4.728 -14.441 1.00 89.06 77 THR A CA 1
ATOM 615 C C . THR A 1 77 ? 11.656 -3.865 -13.306 1.00 89.06 77 THR A C 1
ATOM 617 O O . THR A 1 77 ? 12.221 -3.878 -12.210 1.00 89.06 77 THR A O 1
ATOM 620 N N . GLU A 1 78 ? 10.555 -3.148 -13.531 1.00 90.69 78 GLU A N 1
ATOM 621 C CA . GLU A 1 78 ? 10.044 -2.178 -12.573 1.00 90.69 78 GLU A CA 1
ATOM 622 C C . GLU A 1 78 ? 9.120 -2.844 -11.553 1.00 90.69 78 GLU A C 1
ATOM 624 O O . GLU A 1 78 ? 8.023 -3.304 -11.863 1.00 90.69 78 GLU A O 1
ATOM 629 N N . ILE A 1 79 ? 9.550 -2.895 -10.294 1.00 89.12 79 ILE A N 1
ATOM 630 C CA . ILE A 1 79 ? 8.748 -3.484 -9.209 1.00 89.12 79 ILE A CA 1
ATOM 631 C C . ILE A 1 79 ? 7.758 -2.456 -8.646 1.00 89.12 79 ILE A C 1
ATOM 633 O O . ILE A 1 79 ? 6.627 -2.786 -8.293 1.00 89.12 79 ILE A O 1
ATOM 637 N N . PHE A 1 80 ? 8.195 -1.201 -8.543 1.00 90.44 80 PHE A N 1
ATOM 638 C CA . PHE A 1 80 ? 7.503 -0.150 -7.806 1.00 90.44 80 PHE A CA 1
ATOM 639 C C . PHE A 1 80 ? 6.676 0.723 -8.743 1.00 90.44 80 PHE A C 1
ATOM 641 O O . PHE A 1 80 ? 7.182 1.697 -9.286 1.00 90.44 80 PHE A O 1
ATOM 648 N N . SER A 1 81 ? 5.401 0.395 -8.922 1.00 90.62 81 SER A N 1
ATOM 649 C CA . SER A 1 81 ? 4.465 1.196 -9.717 1.00 90.62 81 SER A CA 1
ATOM 650 C C . SER A 1 81 ? 3.313 1.768 -8.884 1.00 90.62 81 SER A C 1
ATOM 652 O O . SER A 1 81 ? 3.069 1.340 -7.752 1.00 90.62 81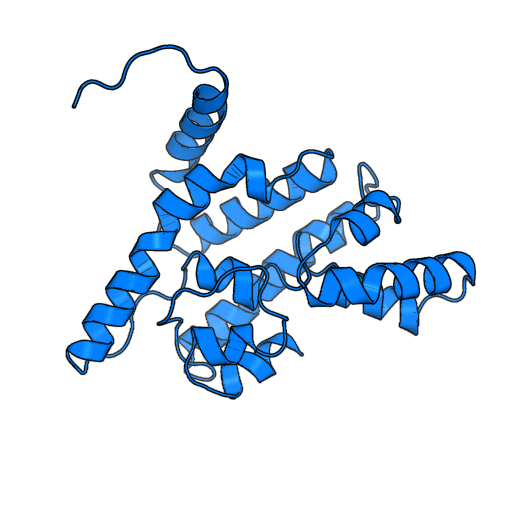 SER A O 1
ATOM 654 N N . LYS A 1 82 ? 2.564 2.727 -9.444 1.00 88.88 82 LYS A N 1
ATOM 655 C CA . LYS A 1 82 ? 1.354 3.252 -8.793 1.00 88.88 82 LYS A CA 1
ATOM 656 C C . LYS A 1 82 ? 0.359 2.118 -8.536 1.00 88.88 82 LYS A C 1
ATOM 658 O O . LYS A 1 82 ? -0.126 1.945 -7.423 1.00 88.88 82 LYS A O 1
ATOM 663 N N . THR A 1 83 ? 0.145 1.269 -9.538 1.00 89.19 83 THR A N 1
ATOM 664 C CA . THR A 1 83 ? -0.723 0.098 -9.404 1.00 89.19 83 THR A CA 1
ATOM 665 C C . THR A 1 83 ? -0.179 -0.924 -8.404 1.00 89.19 83 THR A C 1
ATOM 667 O O . THR A 1 83 ? -0.977 -1.562 -7.724 1.00 89.19 83 THR A O 1
ATOM 670 N N . PHE A 1 84 ? 1.141 -1.058 -8.225 1.00 90.56 84 PHE A N 1
ATOM 671 C CA . PHE A 1 84 ? 1.702 -1.864 -7.134 1.00 90.56 84 PHE A CA 1
ATOM 672 C C . PHE A 1 84 ? 1.277 -1.334 -5.757 1.00 90.56 84 PHE A C 1
ATOM 674 O O . PHE A 1 84 ? 0.856 -2.122 -4.911 1.00 90.56 84 PHE A O 1
ATOM 681 N N . LEU A 1 85 ? 1.330 -0.017 -5.535 1.00 89.56 85 LEU A N 1
ATOM 682 C CA . LEU A 1 85 ? 0.868 0.595 -4.285 1.00 89.56 85 LEU A CA 1
ATOM 683 C C . LEU A 1 85 ? -0.626 0.329 -4.063 1.00 89.56 85 LEU A C 1
ATOM 685 O O . LEU A 1 85 ? -0.998 -0.229 -3.030 1.00 89.56 85 LEU A O 1
ATOM 689 N N . ASP A 1 86 ? -1.456 0.627 -5.063 1.00 87.88 86 ASP A N 1
ATOM 690 C CA . ASP A 1 86 ? -2.916 0.458 -5.006 1.00 87.88 86 ASP A CA 1
ATOM 691 C C . ASP A 1 86 ? -3.325 -1.026 -4.831 1.00 87.88 86 ASP A C 1
ATOM 693 O O . ASP A 1 86 ? -4.306 -1.365 -4.159 1.00 87.88 86 ASP A O 1
ATOM 697 N N . THR A 1 87 ? -2.535 -1.947 -5.392 1.00 85.75 87 THR A N 1
ATOM 698 C CA . THR A 1 87 ? -2.845 -3.386 -5.432 1.00 85.75 87 THR A CA 1
ATOM 699 C C . THR A 1 87 ? -2.184 -4.195 -4.320 1.00 85.75 87 THR A C 1
ATOM 701 O O . THR A 1 87 ? -2.672 -5.258 -3.977 1.00 85.75 87 THR A O 1
ATOM 704 N N . PHE A 1 88 ? -1.090 -3.766 -3.708 1.00 86.50 88 PHE A N 1
ATOM 705 C CA . PHE A 1 88 ? -0.401 -4.612 -2.721 1.00 86.50 88 PHE A CA 1
ATOM 706 C C . PHE A 1 88 ? -0.159 -3.927 -1.384 1.00 86.50 88 PHE A C 1
ATOM 708 O O . PHE A 1 88 ? -0.004 -4.604 -0.372 1.00 86.50 88 PHE A O 1
ATOM 715 N N . VAL A 1 89 ? -0.195 -2.596 -1.346 1.00 87.19 89 VAL A N 1
ATOM 716 C CA . VAL A 1 89 ? 0.094 -1.827 -0.129 1.00 87.19 89 VAL A CA 1
ATOM 717 C C . VAL A 1 89 ? -1.183 -1.215 0.442 1.00 87.19 89 VAL A C 1
ATOM 719 O O . VAL A 1 89 ? -1.469 -1.341 1.631 1.00 87.19 89 VAL A O 1
ATOM 722 N N . PHE A 1 90 ? -2.002 -0.606 -0.410 1.00 86.25 90 PHE A N 1
ATOM 723 C CA . PHE A 1 90 ? -3.221 0.123 -0.051 1.00 86.25 90 PHE A CA 1
ATOM 724 C C . PHE A 1 90 ? -4.453 -0.788 -0.025 1.00 86.25 90 PHE A C 1
ATOM 726 O O . PHE A 1 90 ? -5.547 -0.432 -0.453 1.00 86.25 90 PHE A O 1
ATOM 733 N N . ILE A 1 91 ? -4.276 -2.005 0.501 1.00 79.81 91 ILE A N 1
ATOM 734 C CA . ILE A 1 91 ? -5.354 -2.989 0.606 1.00 79.81 91 ILE A CA 1
ATOM 735 C C . ILE A 1 91 ? -6.426 -2.461 1.562 1.00 79.81 91 ILE A C 1
ATOM 737 O O . ILE A 1 91 ? -6.184 -2.283 2.756 1.00 79.81 91 ILE A O 1
ATOM 741 N N . GLY A 1 92 ? -7.624 -2.234 1.045 1.00 68.25 92 GLY A N 1
ATOM 742 C CA . GLY A 1 92 ? -8.733 -1.682 1.805 1.00 68.25 92 GLY A CA 1
ATOM 743 C C . GLY A 1 92 ? -8.791 -0.159 1.883 1.00 68.25 92 GLY A C 1
ATOM 744 O O . GLY A 1 92 ? -9.627 0.353 2.618 1.00 68.25 92 GLY A O 1
ATOM 745 N N . GLY A 1 93 ? -7.962 0.556 1.119 1.00 74.25 93 GLY A N 1
ATOM 746 C CA . GLY A 1 93 ? -7.925 2.021 1.075 1.00 74.25 93 GLY A CA 1
ATOM 747 C C . GLY A 1 93 ? -6.638 2.552 1.691 1.00 74.25 93 GLY A C 1
ATOM 748 O O . GLY A 1 93 ? -5.557 2.189 1.240 1.00 74.25 93 GLY A O 1
ATOM 749 N N . CYS A 1 94 ? -6.711 3.377 2.736 1.00 63.94 94 CYS A N 1
ATOM 750 C CA . CYS A 1 94 ? -5.555 3.983 3.413 1.00 63.94 94 CYS A CA 1
ATOM 751 C C . CYS A 1 94 ? -4.717 2.995 4.253 1.00 63.94 94 CYS A C 1
ATOM 753 O O . CYS A 1 94 ? -4.418 3.234 5.416 1.00 63.94 94 CYS A O 1
ATOM 755 N N . GLY A 1 95 ? -4.354 1.866 3.659 1.00 61.16 95 GLY A N 1
ATOM 756 C CA . GLY A 1 95 ? -3.504 0.833 4.218 1.00 61.16 95 GLY A CA 1
ATOM 757 C C . GLY A 1 95 ? -4.166 -0.010 5.235 1.00 61.16 95 GLY A C 1
ATOM 758 O O . GLY A 1 95 ? -4.213 0.286 6.428 1.00 61.16 95 GLY A O 1
ATOM 759 N N . THR A 1 96 ? -4.516 -1.179 4.742 1.00 64.12 96 THR A N 1
ATOM 760 C CA . THR A 1 96 ? -4.819 -2.313 5.582 1.00 64.12 96 THR A CA 1
ATOM 761 C C . THR A 1 96 ? -6.096 -2.091 6.370 1.00 64.12 96 THR A C 1
ATOM 763 O O . THR A 1 96 ? -6.389 -2.882 7.245 1.00 64.12 96 THR A O 1
ATOM 766 N N . ALA A 1 97 ? -6.919 -1.086 6.029 1.00 75.25 97 ALA A N 1
ATOM 767 C CA . ALA A 1 97 ? -8.233 -0.906 6.637 1.00 75.25 97 ALA A CA 1
ATOM 768 C C . ALA A 1 97 ? -9.030 -2.212 6.567 1.00 75.25 97 ALA A C 1
ATOM 770 O O . ALA A 1 97 ? -9.675 -2.575 7.540 1.00 75.25 97 ALA A O 1
ATOM 771 N N . LEU A 1 98 ? -8.881 -2.988 5.487 1.00 75.38 98 LEU A N 1
ATOM 772 C CA . LEU A 1 98 ? -9.454 -4.327 5.402 1.00 75.38 98 LEU A CA 1
ATOM 773 C C . LEU A 1 98 ? -8.885 -5.290 6.458 1.00 75.38 98 LEU A C 1
ATOM 775 O O . LEU A 1 98 ? -9.665 -5.919 7.169 1.00 75.38 98 LEU A O 1
ATOM 779 N N . SER A 1 99 ? -7.562 -5.413 6.602 1.00 76.62 99 SER A N 1
ATOM 780 C CA . SER A 1 99 ? -6.978 -6.338 7.585 1.00 76.62 99 SER A CA 1
ATOM 781 C C . SER A 1 99 ? -7.131 -5.848 9.029 1.00 76.62 99 SER A C 1
ATOM 783 O O . SER A 1 99 ? -7.355 -6.664 9.915 1.00 76.62 99 SER A O 1
ATOM 785 N N . PHE A 1 100 ? -7.123 -4.539 9.275 1.00 79.25 100 PHE A N 1
ATOM 786 C CA . PHE A 1 100 ? -7.442 -3.910 10.553 1.00 79.25 100 PHE A CA 1
ATOM 787 C C . PHE A 1 100 ? -8.898 -4.164 10.955 1.00 79.25 100 PHE A C 1
ATOM 789 O O . PHE A 1 100 ? -9.166 -4.642 12.058 1.00 79.25 100 PHE A O 1
ATOM 796 N N . VAL A 1 101 ? -9.846 -3.907 10.049 1.00 81.44 101 VAL A N 1
ATOM 797 C CA . VAL A 1 101 ? -11.274 -4.168 10.266 1.00 81.44 101 VAL A CA 1
ATOM 798 C C . VAL A 1 101 ? -11.514 -5.657 10.506 1.00 81.44 101 VAL A C 1
ATOM 800 O O . VAL A 1 101 ? -12.248 -6.003 11.434 1.00 81.44 101 VAL A O 1
ATOM 803 N N . LEU A 1 102 ? -10.870 -6.532 9.727 1.00 81.19 102 LEU A N 1
ATOM 804 C CA . LEU A 1 102 ? -10.971 -7.982 9.881 1.00 81.19 102 LEU A CA 1
ATOM 805 C C . LEU A 1 102 ? -10.366 -8.455 11.212 1.00 81.19 102 LEU A C 1
ATOM 807 O O . LEU A 1 102 ? -10.997 -9.232 11.930 1.00 81.19 102 LEU A O 1
ATOM 811 N N . ALA A 1 103 ? -9.198 -7.936 11.597 1.00 80.50 103 ALA A N 1
ATOM 812 C CA . ALA A 1 103 ? -8.566 -8.238 12.877 1.00 80.50 103 ALA A CA 1
ATOM 813 C C . ALA A 1 103 ? -9.454 -7.806 14.050 1.00 80.50 103 ALA A C 1
ATOM 815 O O . ALA A 1 103 ? -9.657 -8.577 14.985 1.00 80.50 103 ALA A O 1
ATOM 816 N N . LEU A 1 104 ? -10.051 -6.613 13.987 1.00 81.56 104 LEU A N 1
ATOM 817 C CA . LEU A 1 104 ? -10.998 -6.147 14.998 1.00 81.56 104 LEU A CA 1
ATOM 818 C C . LEU A 1 104 ? -12.281 -6.983 15.030 1.00 81.56 104 LEU A C 1
ATOM 820 O O . LEU A 1 104 ? -12.778 -7.287 16.114 1.00 81.56 104 LEU A O 1
ATOM 824 N N . TYR A 1 105 ? -12.804 -7.394 13.876 1.00 82.38 105 TYR A N 1
ATOM 825 C CA . TYR A 1 105 ? -14.001 -8.230 13.808 1.00 82.38 105 TYR A CA 1
ATOM 826 C C . TYR A 1 105 ? -13.797 -9.596 14.486 1.00 82.38 105 TYR A C 1
ATOM 828 O O . TYR A 1 105 ? -14.701 -10.080 15.179 1.00 82.38 105 TYR A O 1
ATOM 836 N N . ILE A 1 106 ? -12.607 -10.187 14.311 1.00 82.38 106 ILE A N 1
ATOM 837 C CA . ILE A 1 106 ? -12.233 -11.503 14.848 1.00 82.38 106 ILE A CA 1
ATOM 838 C C . ILE A 1 106 ? -11.784 -11.412 16.316 1.00 82.38 106 ILE A C 1
ATOM 840 O O . ILE A 1 106 ? -12.233 -12.203 17.142 1.00 82.38 106 ILE A O 1
ATOM 844 N N . ALA A 1 107 ? -10.907 -10.464 16.656 1.00 83.38 107 ALA A N 1
ATOM 845 C CA . ALA A 1 107 ? -10.225 -10.419 17.952 1.00 83.38 107 ALA A CA 1
ATOM 846 C C . ALA A 1 107 ? -10.902 -9.515 18.995 1.00 83.38 107 ALA A C 1
ATOM 848 O O . ALA A 1 107 ? -10.642 -9.657 20.195 1.00 83.38 107 ALA A O 1
ATOM 849 N N . SER A 1 108 ? -11.753 -8.564 18.588 1.00 84.31 108 SER A N 1
ATOM 850 C CA . SER A 1 108 ? -12.347 -7.636 19.549 1.00 84.31 108 SER A CA 1
ATOM 851 C C . SER A 1 108 ? -13.425 -8.309 20.392 1.00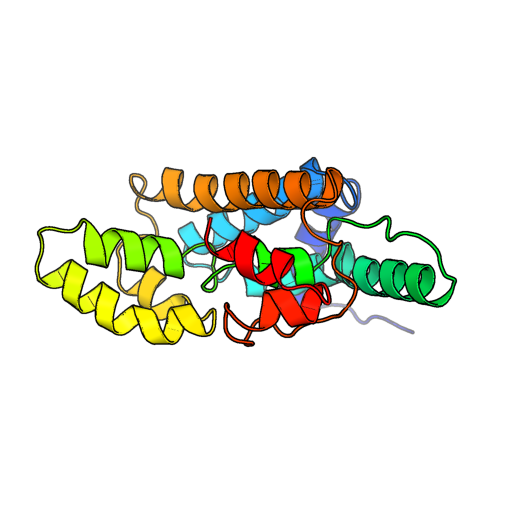 84.31 108 SER A C 1
ATOM 853 O O . SER A 1 108 ? -14.404 -8.847 19.881 1.00 84.31 108 SER A O 1
ATOM 855 N N . LYS A 1 109 ? -13.292 -8.206 21.716 1.00 82.25 109 LYS A N 1
ATOM 856 C CA . LYS A 1 109 ? -14.317 -8.661 22.670 1.00 82.25 109 LYS A CA 1
ATOM 857 C C . LYS A 1 109 ? -15.464 -7.656 22.830 1.00 82.25 109 LYS A C 1
ATOM 859 O O . LYS A 1 109 ? -16.500 -7.994 23.395 1.00 82.25 109 LYS A O 1
ATOM 864 N N . GLN A 1 110 ? -15.294 -6.421 22.349 1.00 86.00 110 GLN A N 1
ATOM 865 C CA . GLN A 1 110 ? -16.292 -5.366 22.501 1.00 86.00 110 GLN A CA 1
ATOM 866 C C . GLN A 1 110 ? -17.318 -5.400 21.362 1.00 86.00 110 GLN A C 1
ATOM 868 O O . GLN A 1 110 ? -16.970 -5.325 20.184 1.00 86.00 110 GLN A O 1
ATOM 873 N N . SER A 1 111 ? -18.604 -5.452 21.725 1.00 83.88 111 SER A N 1
ATOM 874 C CA . SER A 1 111 ? -19.725 -5.488 20.770 1.00 83.88 111 SER A CA 1
ATOM 875 C C . SER A 1 111 ? -19.744 -4.274 19.833 1.00 83.88 111 SER A C 1
ATOM 877 O O . SER A 1 111 ? -20.015 -4.424 18.644 1.00 83.88 111 SER A O 1
ATOM 879 N N . HIS A 1 112 ? -19.393 -3.086 20.340 1.00 85.19 112 HIS A N 1
ATOM 880 C CA . HIS A 1 112 ? -19.317 -1.863 19.537 1.00 85.19 112 HIS A CA 1
ATOM 881 C C . HIS A 1 112 ? -18.289 -1.985 18.403 1.00 85.19 112 HIS A C 1
ATOM 883 O O . HIS A 1 112 ? -18.641 -1.807 17.239 1.00 85.19 112 HIS A O 1
ATOM 889 N N . ASN A 1 113 ? -17.059 -2.395 18.724 1.00 83.88 113 ASN A N 1
ATOM 890 C CA . ASN A 1 113 ? -15.987 -2.537 17.739 1.00 83.88 113 ASN A CA 1
ATOM 891 C C . ASN A 1 113 ? -16.322 -3.590 16.678 1.00 83.88 113 ASN A C 1
ATOM 893 O O . ASN A 1 113 ? -16.130 -3.337 15.496 1.00 83.88 113 ASN A O 1
ATOM 897 N N . ARG A 1 114 ? -16.901 -4.737 17.066 1.00 84.94 114 ARG A N 1
ATOM 898 C CA . ARG A 1 114 ? -17.321 -5.766 16.096 1.00 84.94 114 ARG A CA 1
ATOM 899 C C . ARG A 1 114 ? -18.409 -5.267 15.144 1.00 84.94 114 ARG A C 1
ATOM 901 O O . ARG A 1 114 ? -18.354 -5.574 13.956 1.00 84.94 114 ARG A O 1
ATOM 908 N N . LYS A 1 115 ? -19.385 -4.500 15.644 1.00 86.31 115 LYS A N 1
ATOM 909 C CA . LYS A 1 115 ? -20.447 -3.904 14.815 1.00 86.31 115 LYS A CA 1
ATOM 910 C C . LYS A 1 115 ? -19.883 -2.865 13.849 1.00 86.31 115 LYS A C 1
ATOM 912 O O . LYS A 1 115 ? -20.194 -2.925 12.666 1.00 86.31 115 LYS A O 1
ATOM 917 N N . MET A 1 116 ? -19.025 -1.969 14.335 1.00 85.50 116 MET A N 1
ATOM 918 C CA . MET A 1 116 ? -18.350 -0.976 13.494 1.00 85.50 116 MET A CA 1
ATOM 919 C C . MET A 1 116 ? -17.494 -1.645 12.417 1.00 85.50 116 MET A C 1
ATOM 921 O O . MET A 1 116 ? -17.594 -1.283 11.247 1.00 85.50 116 MET A O 1
ATOM 925 N N . SER A 1 117 ? -16.736 -2.688 12.773 1.00 84.62 117 SER A N 1
ATOM 926 C CA . SER A 1 117 ? -15.967 -3.467 11.803 1.00 84.62 117 SER A CA 1
ATOM 927 C C . SER A 1 117 ? -16.856 -4.108 10.738 1.00 84.62 117 SER A C 1
ATOM 929 O O . SER A 1 117 ? -16.535 -4.056 9.557 1.00 84.62 117 SER A O 1
ATOM 931 N N . PHE A 1 118 ? -17.996 -4.682 11.128 1.00 86.38 118 PHE A N 1
ATOM 932 C CA . PHE A 1 118 ? -18.934 -5.277 10.176 1.00 86.38 118 PHE A CA 1
ATOM 933 C C . PHE A 1 118 ? -19.490 -4.248 9.179 1.00 86.38 118 PHE A C 1
ATOM 935 O O . PHE A 1 118 ? -19.611 -4.552 7.997 1.00 86.38 118 PHE A O 1
ATOM 942 N N . VAL A 1 119 ? -19.774 -3.023 9.634 1.00 88.25 119 VAL A N 1
ATOM 943 C CA . VAL A 1 119 ? -20.251 -1.925 8.774 1.00 88.25 119 VAL A CA 1
ATOM 944 C C . VAL A 1 119 ? -19.149 -1.403 7.846 1.00 88.25 119 VAL A C 1
ATOM 946 O O . VAL A 1 119 ? -19.432 -1.057 6.704 1.00 88.25 119 VAL A O 1
ATOM 949 N N . ALA A 1 120 ? -17.895 -1.370 8.302 1.00 86.56 120 ALA A N 1
ATOM 950 C CA . ALA A 1 120 ? -16.761 -0.905 7.502 1.00 86.56 120 ALA A CA 1
ATOM 951 C C . ALA A 1 120 ? -16.289 -1.926 6.446 1.00 86.56 120 ALA A C 1
ATOM 953 O O . ALA A 1 120 ? -15.664 -1.543 5.457 1.00 86.56 120 ALA A O 1
ATOM 954 N N . LEU A 1 121 ? -16.576 -3.219 6.642 1.00 85.19 121 LEU A N 1
ATOM 955 C CA . LEU A 1 121 ? -16.049 -4.313 5.820 1.00 85.19 121 LEU A CA 1
ATOM 956 C C . LEU A 1 121 ? -16.418 -4.210 4.325 1.00 85.19 121 LEU A C 1
ATOM 958 O O . LEU A 1 121 ? -15.513 -4.368 3.505 1.00 85.19 121 LEU A O 1
ATOM 962 N N . PRO A 1 122 ? -17.673 -3.907 3.926 1.00 85.56 122 PRO A N 1
ATOM 963 C CA . PRO A 1 122 ? -18.021 -3.757 2.516 1.00 85.56 122 PRO A CA 1
ATOM 964 C C . PRO A 1 122 ? -17.234 -2.633 1.843 1.00 85.56 122 PRO A C 1
ATOM 966 O O . PRO A 1 122 ? -16.664 -2.852 0.783 1.00 85.56 122 PRO A O 1
ATOM 969 N N . SER A 1 123 ? -17.130 -1.460 2.472 1.00 85.31 123 SER A N 1
ATOM 970 C CA . SER A 1 123 ? -16.348 -0.338 1.936 1.00 85.31 123 SER A CA 1
ATOM 971 C C . SER A 1 123 ? -14.869 -0.694 1.804 1.00 85.31 123 SER A C 1
ATOM 973 O O . SER A 1 123 ? -14.274 -0.464 0.751 1.00 85.31 123 SER A O 1
ATOM 975 N N . ALA A 1 124 ? -14.304 -1.371 2.807 1.00 84.81 124 ALA A N 1
ATOM 976 C CA . ALA A 1 124 ? -12.925 -1.835 2.755 1.00 84.81 124 ALA A CA 1
ATOM 977 C C . ALA A 1 124 ? -12.683 -2.864 1.629 1.00 84.81 124 ALA A C 1
ATOM 979 O O . ALA A 1 124 ? -11.594 -2.910 1.072 1.00 84.81 124 ALA A O 1
ATOM 980 N N . LEU A 1 125 ? -13.667 -3.669 1.213 1.00 83.88 125 LEU A N 1
ATOM 981 C CA . LEU A 1 125 ? -13.490 -4.585 0.070 1.00 83.88 125 LEU A CA 1
ATOM 982 C C . LEU A 1 125 ? -13.311 -3.858 -1.273 1.00 83.88 125 LEU A C 1
ATOM 984 O O . LEU A 1 125 ? -12.667 -4.401 -2.174 1.00 83.88 125 LEU A O 1
ATOM 988 N N . PHE A 1 126 ? -13.838 -2.638 -1.386 1.00 83.75 126 PHE A N 1
ATOM 989 C CA . PHE A 1 126 ? -13.694 -1.750 -2.546 1.00 83.75 126 PHE A CA 1
ATOM 990 C C . PHE A 1 126 ? -12.606 -0.683 -2.343 1.00 83.75 126 PHE A C 1
ATOM 992 O O . PHE A 1 126 ? -12.603 0.340 -3.020 1.00 83.75 126 PHE A O 1
ATOM 999 N N . ASN A 1 127 ? -11.684 -0.913 -1.403 1.00 80.94 127 ASN A N 1
ATOM 1000 C CA . ASN A 1 127 ? -10.602 0.009 -1.055 1.00 80.94 127 ASN A CA 1
ATOM 1001 C C . ASN A 1 127 ? -11.066 1.397 -0.564 1.00 80.94 127 ASN A C 1
ATOM 1003 O O . ASN A 1 127 ? -10.337 2.376 -0.693 1.00 80.94 127 ASN A O 1
ATOM 1007 N N . ILE A 1 128 ? -12.259 1.486 0.033 1.00 83.88 128 ILE A N 1
ATOM 1008 C CA . ILE A 1 128 ? -12.782 2.702 0.670 1.00 83.88 128 ILE A CA 1
ATOM 1009 C C . ILE A 1 128 ? -12.568 2.579 2.182 1.00 83.88 128 ILE A C 1
ATOM 1011 O O . ILE A 1 128 ? -13.188 1.746 2.850 1.00 83.88 128 ILE A O 1
ATOM 1015 N N . SER A 1 129 ? -11.685 3.409 2.731 1.00 83.06 129 SER A N 1
ATOM 1016 C CA . SER A 1 129 ? -11.188 3.282 4.108 1.00 83.06 129 SER A CA 1
ATOM 1017 C C . SER A 1 129 ? -11.829 4.233 5.114 1.00 83.06 129 SER A C 1
ATOM 1019 O O . SER A 1 129 ? -11.668 4.047 6.317 1.00 83.06 129 SER A O 1
ATOM 1021 N N . GLU A 1 130 ? -12.561 5.244 4.665 1.00 82.81 130 GLU A N 1
ATOM 1022 C CA . GLU A 1 130 ? -13.042 6.366 5.470 1.00 82.81 130 GLU A CA 1
ATOM 1023 C C . GLU A 1 130 ? -13.927 5.895 6.624 1.00 82.81 130 GLU A C 1
ATOM 1025 O O . GLU A 1 130 ? -13.760 6.342 7.757 1.00 82.81 130 GLU A O 1
ATOM 1030 N N . ILE A 1 131 ? -14.805 4.920 6.375 1.00 82.62 131 ILE A N 1
ATOM 1031 C CA . ILE A 1 131 ? -15.661 4.349 7.424 1.00 82.62 131 ILE A CA 1
ATOM 1032 C C . ILE A 1 131 ? -14.815 3.708 8.534 1.00 82.62 131 ILE A C 1
ATOM 1034 O O . ILE A 1 131 ? -15.157 3.823 9.707 1.00 82.62 131 ILE A O 1
ATOM 1038 N N . ALA A 1 132 ? -13.693 3.071 8.192 1.00 82.88 132 ALA A N 1
ATOM 1039 C CA . ALA A 1 132 ? -12.790 2.489 9.179 1.00 82.88 132 ALA A CA 1
ATOM 1040 C C . ALA A 1 132 ? -11.952 3.565 9.891 1.00 82.88 132 ALA A C 1
ATOM 1042 O O . ALA A 1 132 ? -11.866 3.565 11.115 1.00 82.88 132 ALA A O 1
ATOM 1043 N N . VAL A 1 133 ? -11.358 4.504 9.151 1.00 82.38 133 VAL A N 1
ATOM 1044 C CA . VAL A 1 133 ? -10.448 5.520 9.713 1.00 82.38 133 VAL A CA 1
ATOM 1045 C C . VAL A 1 133 ? -11.154 6.496 10.631 1.00 82.38 133 VAL A C 1
ATOM 1047 O O . VAL A 1 133 ? -10.606 6.850 11.669 1.00 82.38 133 VAL A O 1
ATOM 1050 N N . PHE A 1 134 ? -12.343 6.945 10.234 1.00 82.56 134 PHE A N 1
ATOM 1051 C CA . PHE A 1 134 ? -13.134 7.885 11.020 1.00 82.56 134 PHE A CA 1
ATOM 1052 C C . PHE A 1 134 ? -14.053 7.166 12.011 1.00 82.56 134 PHE A C 1
ATOM 1054 O O . PHE A 1 134 ? -14.414 7.738 13.036 1.00 82.56 134 PHE A O 1
ATOM 1061 N N . GLY A 1 135 ? -14.431 5.914 11.730 1.00 80.12 135 GLY A N 1
ATOM 1062 C CA . GLY A 1 135 ? -15.256 5.105 12.628 1.00 80.12 135 GLY A CA 1
ATOM 1063 C C . GLY A 1 135 ? -14.492 4.543 13.827 1.00 80.12 135 GLY A C 1
ATOM 1064 O O . GLY A 1 135 ? -15.088 4.322 14.879 1.00 80.12 135 GLY A O 1
ATOM 1065 N N . PHE A 1 136 ? -13.181 4.338 13.697 1.00 80.44 136 PHE A N 1
ATOM 1066 C CA . PHE A 1 136 ? -12.294 4.017 14.812 1.00 80.44 136 PHE A CA 1
ATOM 1067 C C . PHE A 1 136 ? -11.458 5.246 15.186 1.00 80.44 136 PHE A C 1
ATOM 1069 O O . PHE A 1 136 ? -11.120 6.041 14.316 1.00 80.44 136 PHE A O 1
ATOM 1076 N N . PRO A 1 137 ? -11.066 5.424 16.459 1.00 77.62 137 PRO A N 1
ATOM 1077 C CA . PRO A 1 137 ? -10.218 6.540 16.866 1.00 77.62 137 PRO A CA 1
ATOM 1078 C C . PRO A 1 137 ? -8.763 6.279 16.439 1.00 77.62 137 PRO A C 1
ATOM 1080 O O . PRO A 1 137 ? -7.907 6.025 17.285 1.00 77.62 137 PRO A O 1
ATOM 1083 N N . ILE A 1 138 ? -8.493 6.250 15.130 1.00 81.56 138 ILE A N 1
ATOM 1084 C CA . ILE A 1 138 ? -7.148 6.078 14.556 1.00 81.56 138 ILE A CA 1
ATOM 1085 C C . ILE A 1 138 ? -6.445 7.433 14.475 1.00 81.56 138 ILE A C 1
ATOM 1087 O O . IL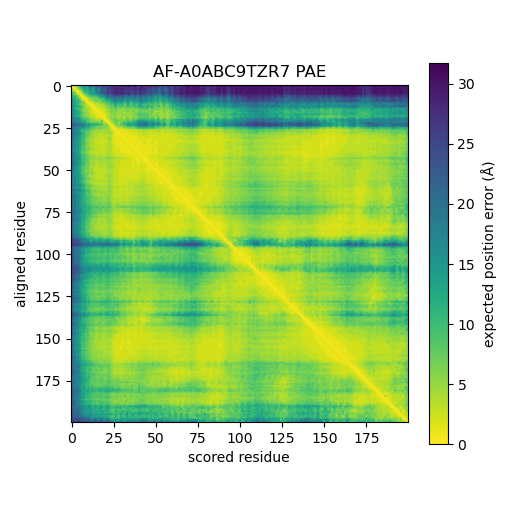E A 1 138 ? -5.275 7.556 14.838 1.00 81.56 138 ILE A O 1
ATOM 1091 N N . ILE A 1 139 ? -7.178 8.455 14.034 1.00 85.12 139 ILE A N 1
ATOM 1092 C CA . ILE A 1 139 ? -6.674 9.819 13.876 1.00 85.12 139 ILE A CA 1
ATOM 1093 C C . ILE A 1 139 ? -6.227 10.357 15.241 1.00 85.12 139 ILE A C 1
ATOM 1095 O O . ILE A 1 139 ? -6.956 10.256 16.228 1.00 85.12 139 ILE A O 1
ATOM 1099 N N . PHE A 1 140 ? -5.012 10.906 15.292 1.00 85.94 140 PHE A N 1
ATOM 1100 C CA . PHE A 1 140 ? -4.354 11.427 16.498 1.00 85.94 140 PHE A CA 1
ATOM 1101 C C . PHE A 1 140 ? -4.182 10.434 17.666 1.00 85.94 140 PHE A C 1
ATOM 1103 O O . PHE A 1 140 ? -3.765 10.830 18.755 1.00 85.94 140 PHE A O 1
ATOM 1110 N N . ASN A 1 141 ? -4.426 9.136 17.468 1.00 88.25 141 ASN A N 1
ATOM 1111 C CA . ASN A 1 141 ? -4.240 8.125 18.507 1.00 88.25 141 ASN A CA 1
ATOM 1112 C C . ASN A 1 141 ? -2.852 7.477 18.428 1.00 88.25 141 ASN A C 1
ATOM 1114 O O . ASN A 1 141 ? -2.602 6.585 17.617 1.00 88.25 141 ASN A O 1
ATOM 1118 N N . LEU A 1 142 ? -1.950 7.882 19.321 1.00 86.31 142 LEU A N 1
ATOM 1119 C CA . LEU A 1 142 ? -0.566 7.395 19.346 1.00 86.31 142 LEU A CA 1
ATOM 1120 C C . LEU A 1 142 ? -0.439 5.876 19.541 1.00 86.31 142 LEU A C 1
ATOM 1122 O O . LEU A 1 142 ? 0.514 5.282 19.042 1.00 86.31 142 LEU A O 1
ATOM 1126 N N . THR A 1 143 ? -1.396 5.224 20.209 1.00 85.56 143 THR A N 1
ATOM 1127 C CA . THR A 1 143 ? -1.405 3.758 20.339 1.00 85.56 143 THR A CA 1
ATOM 1128 C C . THR A 1 143 ? -1.629 3.084 18.985 1.00 85.56 143 THR A C 1
ATOM 1130 O O . THR A 1 143 ? -1.051 2.034 18.711 1.00 85.56 143 THR A O 1
ATOM 1133 N N . MET A 1 144 ? -2.433 3.708 18.122 1.00 82.50 144 MET A N 1
ATOM 1134 C CA . MET A 1 144 ? -2.725 3.227 16.772 1.00 82.50 144 MET A CA 1
ATOM 1135 C C . MET A 1 144 ? -1.701 3.689 15.731 1.00 82.50 144 MET A C 1
ATOM 1137 O O . MET A 1 144 ? -1.593 3.055 14.687 1.00 82.50 144 MET A O 1
ATOM 1141 N N . LEU A 1 145 ? -0.912 4.730 16.014 1.00 85.38 145 LEU A N 1
ATOM 1142 C CA . LEU A 1 145 ? 0.093 5.278 15.096 1.00 85.38 145 LEU A CA 1
ATOM 1143 C C . LEU A 1 145 ? 1.085 4.215 14.606 1.00 85.38 145 LEU A C 1
ATOM 1145 O O . LEU A 1 145 ? 1.325 4.091 13.406 1.00 85.38 145 LEU A O 1
ATOM 1149 N N . ILE A 1 146 ? 1.650 3.442 15.538 1.00 86.19 146 ILE A N 1
ATOM 1150 C CA . ILE A 1 146 ? 2.660 2.424 15.227 1.00 86.19 146 ILE A CA 1
ATOM 1151 C C . ILE A 1 146 ? 2.094 1.356 14.283 1.00 86.19 146 ILE A C 1
ATOM 1153 O O . ILE A 1 146 ? 2.656 1.197 13.200 1.00 86.19 146 ILE A O 1
ATOM 1157 N N . PRO A 1 147 ? 1.000 0.636 14.614 1.00 82.94 147 PRO A N 1
ATOM 1158 C CA . PRO A 1 147 ? 0.456 -0.360 13.696 1.00 82.94 147 PRO A CA 1
ATOM 1159 C C . PRO A 1 147 ? -0.036 0.267 12.385 1.00 82.94 147 PRO A C 1
ATOM 1161 O O . PRO A 1 147 ? 0.134 -0.339 11.330 1.00 82.94 147 PRO A O 1
ATOM 1164 N N . PHE A 1 148 ? -0.572 1.489 12.413 1.00 84.38 148 PHE A N 1
ATOM 1165 C CA . PHE A 1 148 ? -1.074 2.164 11.217 1.00 84.38 148 PHE A CA 1
ATOM 1166 C C . PHE A 1 148 ? 0.028 2.484 10.194 1.00 84.38 148 PHE A C 1
ATOM 1168 O O . PHE A 1 148 ? -0.192 2.325 8.998 1.00 84.38 148 PHE A O 1
ATOM 1175 N N . ILE A 1 149 ? 1.230 2.863 10.642 1.00 88.38 149 ILE A N 1
ATOM 1176 C CA . ILE A 1 149 ? 2.376 3.134 9.754 1.00 88.38 149 ILE A CA 1
ATOM 1177 C C . ILE A 1 149 ? 3.171 1.861 9.443 1.00 88.38 149 ILE A C 1
ATOM 1179 O O . ILE A 1 149 ? 3.651 1.680 8.325 1.00 88.38 149 ILE A O 1
ATOM 1183 N N . LEU A 1 150 ? 3.341 0.967 10.418 1.00 88.12 150 LEU A N 1
ATOM 1184 C CA . LEU A 1 150 ? 4.218 -0.192 10.264 1.00 88.12 150 LEU A CA 1
ATOM 1185 C C . LEU A 1 150 ? 3.622 -1.249 9.327 1.00 88.12 150 LEU A C 1
ATOM 1187 O O . LEU A 1 150 ? 4.349 -1.837 8.529 1.00 88.12 150 LEU A O 1
ATOM 1191 N N . THR A 1 151 ? 2.309 -1.473 9.386 1.00 86.81 151 THR A N 1
ATOM 1192 C CA . THR A 1 151 ? 1.637 -2.479 8.547 1.00 86.81 151 THR A CA 1
ATOM 1193 C C . THR A 1 151 ? 1.835 -2.236 7.042 1.00 86.81 151 THR A C 1
ATOM 1195 O O . THR A 1 151 ? 2.301 -3.154 6.364 1.00 86.81 151 THR A O 1
ATOM 1198 N N . PRO A 1 152 ? 1.579 -1.038 6.478 1.00 89.25 152 PRO A N 1
ATOM 1199 C CA . PRO A 1 152 ? 1.814 -0.789 5.053 1.00 89.25 152 PRO A CA 1
ATOM 1200 C C . PRO A 1 152 ? 3.303 -0.824 4.673 1.00 89.25 152 PRO A C 1
ATOM 1202 O O . PRO A 1 152 ? 3.641 -1.225 3.559 1.00 89.25 152 PRO A O 1
ATOM 1205 N N . VAL A 1 153 ? 4.216 -0.478 5.588 1.00 91.25 153 VAL A N 1
ATOM 1206 C CA . VAL A 1 153 ? 5.665 -0.638 5.372 1.00 91.25 153 VAL A CA 1
ATOM 1207 C C . VAL A 1 153 ? 6.031 -2.117 5.239 1.00 91.25 153 VAL A C 1
ATOM 1209 O O . VAL A 1 153 ? 6.713 -2.499 4.289 1.00 91.25 153 VAL A O 1
ATOM 1212 N N . ILE A 1 154 ? 5.531 -2.965 6.141 1.00 90.50 154 ILE A N 1
ATOM 1213 C CA . ILE A 1 154 ? 5.745 -4.416 6.085 1.00 90.50 154 ILE A CA 1
ATOM 1214 C C . ILE A 1 154 ? 5.143 -4.998 4.801 1.00 90.50 154 ILE A C 1
ATOM 1216 O O . ILE A 1 154 ? 5.827 -5.753 4.111 1.00 90.50 154 ILE A O 1
ATOM 1220 N N . LEU A 1 155 ? 3.919 -4.612 4.425 1.00 89.56 155 LEU A N 1
ATOM 1221 C CA . LEU A 1 155 ? 3.304 -5.081 3.177 1.00 89.56 155 LEU A CA 1
ATOM 1222 C C . LEU A 1 155 ? 4.097 -4.665 1.942 1.00 89.56 155 LEU A C 1
ATOM 1224 O O . LEU A 1 155 ? 4.253 -5.467 1.021 1.00 89.56 155 LEU A O 1
ATOM 1228 N N . THR A 1 156 ? 4.641 -3.446 1.935 1.00 91.69 156 THR A N 1
ATOM 1229 C CA . THR A 1 156 ? 5.525 -2.978 0.860 1.00 91.69 156 THR A CA 1
ATOM 1230 C C . THR A 1 156 ? 6.744 -3.890 0.739 1.00 91.69 156 THR A C 1
ATOM 1232 O O . THR A 1 156 ? 7.063 -4.344 -0.358 1.00 91.69 156 THR A O 1
ATOM 1235 N N . LEU A 1 157 ? 7.398 -4.219 1.858 1.00 92.69 157 LEU A N 1
ATOM 1236 C CA . LEU A 1 157 ? 8.578 -5.088 1.880 1.00 92.69 157 LEU A CA 1
ATOM 1237 C C . LEU A 1 157 ? 8.264 -6.528 1.455 1.00 92.69 157 LEU A C 1
ATOM 1239 O O . LEU A 1 157 ? 9.003 -7.100 0.648 1.00 92.69 157 LEU A O 1
ATOM 1243 N N . ILE A 1 158 ? 7.176 -7.107 1.971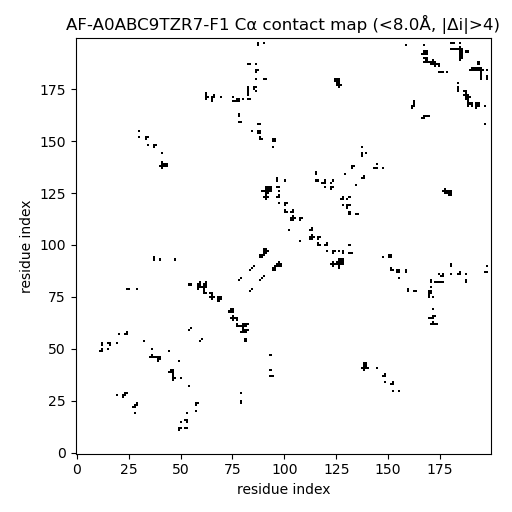 1.00 91.62 158 ILE A N 1
ATOM 1244 C CA . ILE A 1 158 ? 6.735 -8.466 1.626 1.00 91.62 158 ILE A CA 1
ATOM 1245 C C . ILE A 1 158 ? 6.412 -8.539 0.135 1.00 91.62 158 ILE A C 1
ATOM 1247 O O . ILE A 1 158 ? 6.914 -9.422 -0.559 1.00 91.62 158 ILE A O 1
ATOM 1251 N N . SER A 1 159 ? 5.635 -7.583 -0.373 1.00 90.88 159 SER A N 1
ATOM 1252 C CA . SER A 1 159 ? 5.187 -7.587 -1.764 1.00 90.88 159 SER A CA 1
ATOM 1253 C C . SER A 1 159 ? 6.336 -7.338 -2.731 1.00 90.88 159 SER A C 1
ATOM 1255 O O . SER A 1 159 ? 6.480 -8.058 -3.716 1.00 90.88 159 SER A O 1
ATOM 1257 N N . ALA A 1 160 ? 7.226 -6.396 -2.412 1.00 91.44 160 ALA A N 1
ATOM 1258 C CA . ALA A 1 160 ? 8.435 -6.165 -3.193 1.00 91.44 160 ALA A CA 1
ATOM 1259 C C . ALA A 1 160 ? 9.334 -7.410 -3.236 1.00 91.44 160 ALA A C 1
ATOM 1261 O O . ALA A 1 160 ? 9.862 -7.759 -4.290 1.00 91.44 160 ALA A O 1
ATOM 1262 N N . SER A 1 161 ? 9.484 -8.109 -2.107 1.00 90.94 161 SER A N 1
ATOM 1263 C CA . SER A 1 161 ? 10.288 -9.334 -2.031 1.00 90.94 161 SER A CA 1
ATOM 1264 C C . SER A 1 161 ? 9.649 -10.487 -2.805 1.00 90.94 161 SER A C 1
ATOM 1266 O O . SER A 1 161 ? 10.355 -11.210 -3.508 1.00 90.94 161 SER A O 1
ATOM 1268 N N . ALA A 1 162 ? 8.325 -10.644 -2.734 1.00 90.06 162 ALA A N 1
ATOM 1269 C CA . ALA A 1 162 ? 7.590 -11.657 -3.490 1.00 90.06 162 ALA A CA 1
ATOM 1270 C C . ALA A 1 162 ? 7.723 -11.449 -5.007 1.00 90.06 162 ALA A C 1
ATOM 1272 O O . ALA A 1 162 ? 7.930 -12.414 -5.741 1.00 90.06 162 ALA A O 1
ATOM 1273 N N . ILE A 1 163 ? 7.682 -10.196 -5.469 1.00 89.62 163 ILE A N 1
ATOM 1274 C CA . ILE A 1 163 ? 7.892 -9.873 -6.884 1.00 89.62 163 ILE A CA 1
ATOM 1275 C C . ILE A 1 163 ? 9.356 -10.086 -7.282 1.00 89.62 163 ILE A C 1
ATOM 1277 O O . ILE A 1 163 ? 9.642 -10.753 -8.273 1.00 89.62 163 ILE A O 1
ATOM 1281 N N . LYS A 1 164 ? 10.306 -9.609 -6.470 1.00 88.12 164 LYS A N 1
ATOM 1282 C CA . LYS A 1 164 ? 11.746 -9.742 -6.746 1.00 88.12 164 LYS A CA 1
ATOM 1283 C C . LYS A 1 164 ? 12.224 -11.197 -6.802 1.00 88.12 164 LYS A C 1
ATOM 1285 O O . LYS A 1 164 ? 13.149 -11.511 -7.541 1.00 88.12 164 LYS A O 1
ATOM 1290 N N . THR A 1 165 ? 11.621 -12.076 -6.006 1.00 87.06 165 THR A N 1
ATOM 1291 C CA . THR A 1 165 ? 11.937 -13.517 -5.979 1.00 87.06 165 THR A CA 1
ATOM 1292 C C . THR A 1 165 ? 11.211 -14.313 -7.065 1.00 87.06 165 THR A C 1
ATOM 1294 O O . THR A 1 165 ? 11.457 -15.509 -7.197 1.00 87.06 165 THR A O 1
ATOM 1297 N N . GLY A 1 166 ? 10.327 -13.678 -7.844 1.00 84.56 166 GLY A N 1
ATOM 1298 C CA . GLY A 1 166 ? 9.541 -14.329 -8.892 1.00 84.56 166 GLY A CA 1
ATOM 1299 C C . GLY A 1 166 ? 8.356 -15.156 -8.381 1.00 84.56 166 GLY A C 1
ATOM 1300 O O . GLY A 1 166 ? 7.714 -15.843 -9.170 1.00 84.56 166 GLY A O 1
ATOM 1301 N N . LEU A 1 167 ? 8.030 -15.091 -7.082 1.00 86.25 167 LEU A N 1
ATOM 1302 C CA . LEU A 1 167 ? 6.837 -15.745 -6.524 1.00 86.25 167 LEU A CA 1
ATOM 1303 C C . LEU A 1 167 ? 5.542 -15.131 -7.077 1.00 86.25 167 LEU A C 1
ATOM 1305 O O . LEU A 1 167 ? 4.535 -15.822 -7.251 1.00 86.25 167 LEU A O 1
ATOM 1309 N N . VAL A 1 168 ? 5.570 -13.827 -7.352 1.00 88.00 168 VAL A N 1
ATOM 1310 C CA . VAL A 1 168 ? 4.472 -13.077 -7.963 1.00 88.00 168 VAL A CA 1
ATOM 1311 C C . VAL A 1 168 ? 5.014 -12.314 -9.172 1.00 88.00 168 VAL A C 1
ATOM 1313 O O . VAL A 1 168 ? 6.054 -11.673 -9.047 1.00 88.00 168 VAL A O 1
ATOM 1316 N N . PRO A 1 169 ? 4.355 -12.363 -10.342 1.00 86.38 169 PRO A N 1
ATOM 1317 C CA . PRO A 1 169 ? 4.771 -11.559 -11.483 1.00 86.38 169 PRO A CA 1
ATOM 1318 C C . PRO A 1 169 ? 4.729 -10.064 -11.167 1.00 86.38 169 PRO A C 1
ATOM 1320 O O . PRO A 1 169 ? 3.899 -9.604 -10.382 1.00 86.38 169 PRO A O 1
ATOM 1323 N N . ALA A 1 170 ? 5.608 -9.298 -11.807 1.00 87.69 170 ALA A N 1
ATOM 1324 C CA . ALA A 1 170 ? 5.566 -7.846 -11.711 1.00 87.69 170 ALA A CA 1
ATOM 1325 C C . ALA A 1 170 ? 4.257 -7.285 -12.286 1.00 87.69 170 ALA A C 1
ATOM 1327 O O . ALA A 1 170 ? 3.586 -7.908 -13.113 1.00 87.69 170 ALA A O 1
ATOM 1328 N N . VAL A 1 171 ? 3.909 -6.076 -11.851 1.00 90.06 171 VAL A N 1
ATOM 1329 C CA . VAL A 1 171 ? 2.721 -5.379 -12.341 1.00 90.06 171 VAL A CA 1
ATOM 1330 C C . VAL A 1 171 ? 2.951 -4.927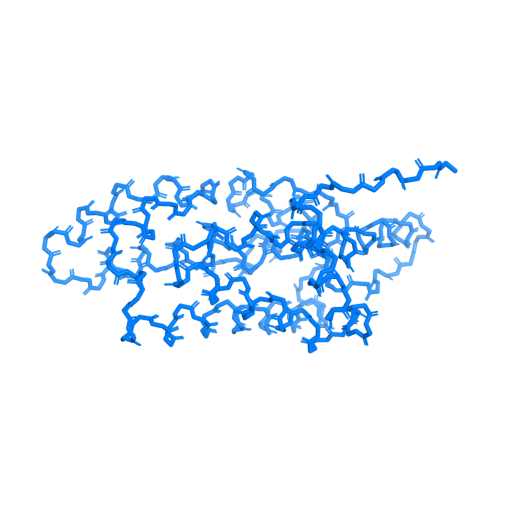 -13.778 1.00 90.06 171 VAL A C 1
ATOM 1332 O O . VAL A 1 171 ? 3.898 -4.196 -14.064 1.00 90.06 171 VAL A O 1
ATOM 1335 N N . THR A 1 172 ? 2.068 -5.360 -14.671 1.00 88.88 172 THR A N 1
ATOM 1336 C CA . THR A 1 172 ? 2.144 -5.099 -16.116 1.00 88.88 172 THR A CA 1
ATOM 1337 C C . THR A 1 172 ? 0.877 -4.453 -16.653 1.00 88.88 172 THR A C 1
ATOM 1339 O O . THR A 1 172 ? 0.828 -4.092 -17.817 1.00 88.88 172 THR A O 1
ATOM 1342 N N . GLN A 1 173 ? -0.168 -4.295 -15.847 1.00 88.31 173 GLN A N 1
ATOM 1343 C CA . GLN A 1 173 ? -1.397 -3.631 -16.267 1.00 88.31 173 GLN A CA 1
ATOM 1344 C C . GLN A 1 173 ? -1.793 -2.595 -15.233 1.00 88.31 173 GLN A C 1
ATOM 1346 O O . GLN A 1 173 ? -1.719 -2.856 -14.030 1.00 88.31 173 GLN A O 1
ATOM 1351 N N . SER A 1 174 ? -2.216 -1.430 -15.715 1.00 87.00 174 SER A N 1
ATOM 1352 C CA . SER A 1 174 ? -2.807 -0.409 -14.863 1.00 87.00 174 SER A CA 1
ATOM 1353 C C . SER A 1 174 ? -4.176 -0.894 -14.408 1.00 87.00 174 SER A C 1
ATOM 1355 O O . SER A 1 174 ? -4.977 -1.371 -15.209 1.00 87.00 174 SER A O 1
ATOM 1357 N N . VAL A 1 175 ? -4.417 -0.803 -13.106 1.00 85.94 175 VAL A N 1
ATOM 1358 C CA . VAL A 1 175 ? -5.673 -1.204 -12.479 1.00 85.94 175 VAL A CA 1
ATOM 1359 C C . VAL A 1 175 ? -6.156 -0.076 -11.587 1.00 85.94 175 VAL A C 1
ATOM 1361 O O . VAL A 1 175 ? -5.418 0.396 -10.719 1.00 85.94 175 VAL A O 1
ATOM 1364 N N . GLU A 1 176 ? -7.407 0.322 -11.781 1.00 84.62 176 GLU A N 1
ATOM 1365 C CA . GLU A 1 176 ? -8.103 1.260 -10.916 1.00 84.62 176 GLU A CA 1
ATOM 1366 C C . GLU A 1 176 ? -8.161 0.746 -9.475 1.00 84.62 176 GLU A C 1
ATOM 1368 O O . GLU A 1 176 ? -8.526 -0.398 -9.192 1.00 84.62 176 GLU A O 1
ATOM 1373 N N . TRP A 1 177 ? -7.854 1.636 -8.536 1.00 78.19 177 TRP A N 1
ATOM 1374 C CA . TRP A 1 177 ? -7.808 1.328 -7.108 1.00 78.19 177 TRP A CA 1
ATOM 1375 C C . TRP A 1 177 ? -9.171 0.908 -6.528 1.00 78.19 177 TRP A C 1
ATOM 1377 O O . TRP A 1 177 ? -9.217 0.264 -5.486 1.00 78.19 177 TRP A O 1
ATOM 1387 N N . THR A 1 178 ? -10.286 1.222 -7.194 1.00 79.50 178 THR A N 1
ATOM 1388 C CA . THR A 1 178 ? -11.645 0.837 -6.771 1.00 79.50 178 THR A CA 1
ATOM 1389 C C . THR A 1 178 ? -12.003 -0.608 -7.117 1.00 79.50 178 THR A C 1
ATOM 1391 O O . THR A 1 178 ? -13.028 -1.117 -6.655 1.00 79.50 178 THR A O 1
ATOM 1394 N N . ILE A 1 179 ? -11.181 -1.293 -7.921 1.00 83.88 179 ILE A N 1
ATOM 1395 C CA . ILE A 1 179 ? -11.417 -2.695 -8.252 1.00 83.88 179 ILE A CA 1
ATOM 1396 C C . ILE A 1 179 ? -11.297 -3.539 -6.974 1.00 83.88 179 ILE A C 1
ATOM 1398 O O . ILE A 1 179 ? -10.279 -3.448 -6.275 1.00 83.88 179 ILE A O 1
ATOM 1402 N N . PRO A 1 180 ? -12.291 -4.406 -6.683 1.00 81.44 180 PRO A N 1
ATOM 1403 C CA . PRO A 1 180 ? -12.295 -5.231 -5.485 1.00 81.44 180 PRO A CA 1
ATOM 1404 C C . PRO A 1 180 ? -10.972 -5.955 -5.270 1.00 81.44 180 PRO A C 1
ATOM 1406 O O . PRO A 1 180 ? -10.379 -6.480 -6.218 1.00 81.44 180 PRO A O 1
ATOM 1409 N N . VAL A 1 181 ? -10.547 -6.033 -4.008 1.00 76.00 181 VAL A N 1
ATOM 1410 C CA . VAL A 1 181 ? -9.248 -6.586 -3.576 1.00 76.00 181 VAL A CA 1
ATOM 1411 C C . VAL A 1 181 ? -8.925 -7.946 -4.220 1.00 76.00 181 VAL A C 1
ATOM 1413 O O . VAL A 1 181 ? -7.774 -8.210 -4.561 1.00 76.00 181 VAL A O 1
ATOM 1416 N N . LEU A 1 182 ? -9.938 -8.788 -4.447 1.00 73.69 182 LEU A N 1
ATOM 1417 C CA . LEU A 1 182 ? -9.804 -10.105 -5.078 1.00 73.69 182 LEU A CA 1
ATOM 1418 C C . LEU A 1 182 ? -9.373 -10.066 -6.552 1.00 73.69 182 LEU A C 1
ATOM 1420 O O . LEU A 1 182 ? -8.590 -10.911 -6.990 1.00 73.69 182 LEU A O 1
ATOM 1424 N N . LEU A 1 183 ? -9.908 -9.113 -7.314 1.00 81.88 183 LEU A N 1
ATOM 1425 C CA . LEU A 1 183 ? -9.782 -9.066 -8.771 1.00 81.88 183 LEU A CA 1
ATOM 1426 C C . LEU A 1 183 ? -8.572 -8.247 -9.213 1.00 81.88 183 LEU A C 1
ATOM 1428 O O . LEU A 1 183 ? -7.924 -8.588 -10.201 1.00 81.88 183 LEU A O 1
ATOM 1432 N N . SER A 1 184 ? -8.229 -7.210 -8.452 1.00 83.00 184 SER A N 1
ATOM 1433 C CA . SER A 1 184 ? -7.158 -6.282 -8.816 1.00 83.00 184 SER A CA 1
ATOM 1434 C C . SER A 1 184 ? -5.777 -6.943 -8.849 1.00 83.00 184 SER A C 1
ATOM 1436 O O . SER A 1 184 ? -4.987 -6.626 -9.729 1.00 83.00 184 SER A O 1
ATOM 1438 N N . GLY A 1 185 ? -5.496 -7.924 -7.979 1.00 80.75 185 GLY A N 1
ATOM 1439 C CA . GLY A 1 185 ? -4.223 -8.667 -7.997 1.00 80.75 185 GLY A CA 1
ATOM 1440 C C . GLY A 1 185 ? -4.006 -9.477 -9.280 1.00 80.75 185 GLY A C 1
ATOM 1441 O O . GLY A 1 185 ? -2.926 -9.432 -9.875 1.00 80.75 185 GLY A O 1
ATOM 1442 N N . TYR A 1 186 ? -5.049 -10.175 -9.736 1.00 84.75 186 TYR A N 1
ATOM 1443 C CA . TYR A 1 186 ? -5.037 -10.916 -10.996 1.00 84.75 186 TYR A CA 1
ATOM 1444 C C . TYR A 1 186 ? -4.942 -9.975 -12.194 1.00 84.75 186 TYR A C 1
ATOM 1446 O O . TYR A 1 186 ? -4.122 -10.200 -13.076 1.00 84.75 186 TYR A O 1
ATOM 1454 N N . GLN A 1 187 ? -5.729 -8.898 -12.218 1.00 85.62 187 GLN A N 1
ATOM 1455 C CA . GLN A 1 187 ? -5.710 -7.957 -13.339 1.00 85.62 187 GLN A CA 1
ATOM 1456 C C . GLN A 1 187 ? -4.371 -7.225 -13.463 1.00 85.62 187 GLN A C 1
ATOM 1458 O O . GLN A 1 187 ? -3.885 -7.066 -14.574 1.00 85.62 187 GLN A O 1
ATOM 1463 N N . ALA A 1 188 ? -3.738 -6.856 -12.346 1.00 83.25 188 ALA A N 1
ATOM 1464 C CA . ALA A 1 188 ? -2.470 -6.130 -12.353 1.00 83.25 188 ALA A CA 1
ATOM 1465 C C . ALA A 1 188 ? -1.280 -6.991 -12.817 1.00 83.25 188 ALA A C 1
ATOM 1467 O O . ALA A 1 188 ? -0.338 -6.474 -13.420 1.00 83.25 188 ALA A O 1
ATOM 1468 N N . THR A 1 189 ? -1.300 -8.295 -12.513 1.00 81.56 189 THR A N 1
ATOM 1469 C CA . THR A 1 189 ? -0.159 -9.210 -12.734 1.00 81.56 189 THR A CA 1
ATOM 1470 C C . THR A 1 189 ? -0.401 -10.270 -13.810 1.00 81.56 189 THR A C 1
ATOM 1472 O O . THR A 1 189 ? 0.536 -10.953 -14.213 1.00 81.56 189 THR A O 1
ATOM 1475 N N . GLY A 1 190 ? -1.646 -10.459 -14.249 1.00 81.06 190 GLY A N 1
ATOM 1476 C CA . GLY A 1 190 ? -2.059 -11.568 -15.112 1.00 81.06 190 GLY A CA 1
ATOM 1477 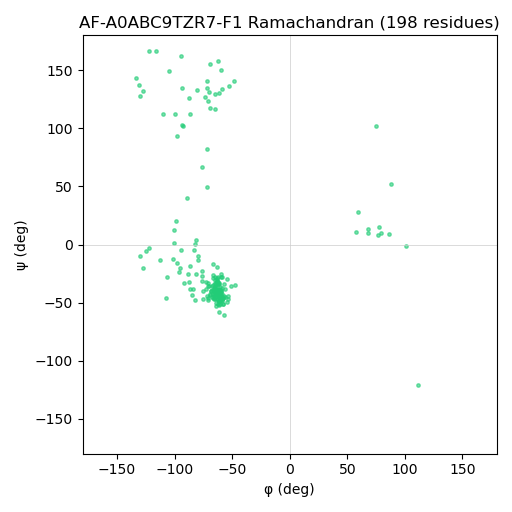C C . GLY A 1 190 ? -2.010 -12.946 -14.438 1.00 81.06 190 GLY A C 1
ATOM 1478 O O . GLY A 1 190 ? -2.130 -13.958 -15.125 1.00 81.06 190 GLY A O 1
ATOM 1479 N N . SER A 1 191 ? -1.810 -13.018 -13.115 1.00 80.69 191 SER A N 1
ATOM 1480 C CA . SER A 1 191 ? -1.584 -14.272 -12.389 1.00 80.69 191 SER A CA 1
ATOM 1481 C C . SER A 1 191 ? -2.413 -14.393 -11.115 1.00 80.69 191 SER A C 1
ATOM 1483 O O . SER A 1 191 ? -2.581 -13.448 -10.343 1.00 80.69 191 SER A O 1
ATOM 1485 N N . VAL A 1 192 ? -2.865 -15.619 -10.836 1.00 80.38 192 VAL A N 1
ATOM 1486 C CA . VAL A 1 192 ? -3.556 -15.983 -9.588 1.00 80.38 192 VAL A CA 1
ATOM 1487 C C . VAL A 1 192 ? -2.648 -15.786 -8.366 1.00 80.38 192 VAL A C 1
ATOM 1489 O O . VAL A 1 192 ? -3.137 -15.476 -7.279 1.00 80.38 192 VAL A O 1
ATOM 1492 N N . SER A 1 193 ? -1.324 -15.897 -8.529 1.00 75.88 193 SER A N 1
ATOM 1493 C CA . SER A 1 193 ? -0.374 -15.650 -7.436 1.00 75.88 193 SER A CA 1
ATOM 1494 C C . SER A 1 193 ? -0.415 -14.204 -6.929 1.00 75.88 193 SER A C 1
ATOM 1496 O O . SER A 1 193 ? -0.250 -13.987 -5.728 1.00 75.88 193 SER A O 1
ATOM 1498 N N . GLY A 1 194 ? -0.736 -13.234 -7.794 1.00 70.25 194 GLY A N 1
ATOM 1499 C CA . GLY A 1 194 ? -0.964 -11.843 -7.399 1.00 70.25 194 GLY A CA 1
ATOM 1500 C C . GLY A 1 194 ? -2.185 -11.688 -6.492 1.00 70.25 194 GLY A C 1
ATOM 1501 O O . GLY A 1 194 ? -2.108 -11.035 -5.454 1.00 70.25 194 GLY A O 1
ATOM 1502 N N . SER A 1 195 ? -3.297 -12.356 -6.809 1.00 78.19 195 SER A N 1
ATOM 1503 C CA . SER A 1 195 ? -4.470 -12.363 -5.923 1.00 78.19 195 SER A CA 1
ATOM 1504 C C . SER A 1 195 ? -4.192 -13.062 -4.588 1.00 78.19 195 SER A C 1
ATOM 1506 O O . SER A 1 195 ? -4.675 -12.602 -3.558 1.00 78.19 195 SER A O 1
ATOM 1508 N N . LEU A 1 196 ? -3.397 -14.139 -4.574 1.00 75.69 196 LEU A N 1
ATOM 1509 C CA . LEU A 1 196 ? -3.070 -14.887 -3.351 1.00 75.69 196 LEU A CA 1
ATOM 1510 C C . LEU A 1 196 ? -2.160 -14.116 -2.388 1.00 75.69 196 LEU A C 1
ATOM 1512 O O . LEU A 1 196 ? -2.326 -14.236 -1.175 1.00 75.69 196 LEU A O 1
ATOM 1516 N N . LEU A 1 197 ? -1.217 -13.320 -2.900 1.00 77.31 197 LEU A N 1
ATOM 1517 C CA . LEU A 1 197 ? -0.320 -12.520 -2.063 1.00 77.31 197 LEU A CA 1
ATOM 1518 C C . LEU A 1 197 ? -1.081 -11.506 -1.196 1.00 77.31 197 LEU A C 1
ATOM 1520 O O . LEU A 1 197 ? -0.678 -11.274 -0.065 1.00 77.31 197 LEU A O 1
ATOM 1524 N N . ARG A 1 198 ? -2.210 -10.962 -1.674 1.00 68.38 198 ARG A N 1
ATOM 1525 C CA . ARG A 1 198 ? -3.022 -9.994 -0.908 1.00 68.38 198 ARG A CA 1
ATOM 1526 C C . ARG A 1 198 ? -3.697 -10.572 0.340 1.00 68.38 198 ARG A C 1
ATOM 1528 O O . ARG A 1 198 ? -4.160 -9.798 1.170 1.00 68.38 198 ARG A O 1
ATOM 1535 N N . TRP A 1 199 ? -3.797 -11.897 0.459 1.00 56.62 199 TRP A N 1
ATOM 1536 C CA . TRP A 1 199 ? -4.420 -12.568 1.608 1.00 56.62 199 TRP A CA 1
ATOM 1537 C C . TRP A 1 199 ? -3.426 -12.973 2.700 1.00 56.62 199 TRP A C 1
ATOM 1539 O O . TRP A 1 199 ? -3.852 -13.502 3.728 1.00 56.62 199 TRP A O 1
ATOM 1549 N N . LYS A 1 200 ? -2.125 -12.774 2.469 1.00 53.34 200 LYS A N 1
ATOM 1550 C CA . LYS A 1 200 ? -1.058 -13.065 3.431 1.00 53.34 200 LYS A CA 1
ATOM 1551 C C . LYS A 1 200 ? -0.660 -11.810 4.192 1.00 53.34 200 LYS A C 1
ATOM 1553 O O . LYS A 1 200 ? -0.407 -11.958 5.406 1.00 53.34 200 LYS A O 1
#

Organism: NCBI:txid411472